Protein AF-A0A1R4IZ10-F1 (afdb_monomer_lite)

Structure (mmCIF, N/CA/C/O backbone):
data_AF-A0A1R4IZ10-F1
#
_entry.id   AF-A0A1R4IZ10-F1
#
loop_
_atom_site.group_PDB
_atom_site.id
_atom_site.type_symbol
_atom_site.label_atom_id
_atom_site.label_alt_id
_atom_site.label_comp_id
_atom_site.label_asym_id
_atom_site.label_entity_id
_atom_site.label_seq_id
_atom_site.pdbx_PDB_ins_code
_atom_site.Cartn_x
_atom_site.Cartn_y
_atom_site.Cartn_z
_atom_site.occupancy
_atom_site.B_iso_or_equiv
_atom_site.auth_seq_id
_atom_site.auth_comp_id
_atom_site.auth_asym_id
_atom_site.auth_atom_id
_atom_site.pdbx_PDB_model_num
ATOM 1 N N . MET A 1 1 ? 30.173 29.142 -17.063 1.00 37.00 1 MET A N 1
ATOM 2 C CA . MET A 1 1 ? 28.884 28.850 -16.411 1.00 37.00 1 MET A CA 1
ATOM 3 C C . MET A 1 1 ? 28.108 28.041 -17.421 1.00 37.00 1 MET A C 1
ATOM 5 O O . MET A 1 1 ? 27.682 28.620 -18.406 1.00 37.00 1 MET A O 1
ATOM 9 N N . SER A 1 2 ? 28.111 26.714 -17.284 1.00 39.88 2 SER A N 1
ATOM 10 C CA . SER A 1 2 ? 27.372 25.849 -18.204 1.00 39.88 2 SER A CA 1
ATOM 11 C C . SER A 1 2 ? 25.885 26.045 -17.949 1.00 39.88 2 SER A C 1
ATOM 13 O O . SER A 1 2 ? 25.428 25.779 -16.837 1.00 39.88 2 SER A O 1
ATOM 15 N N . ASP A 1 3 ? 25.169 26.531 -18.957 1.00 43.75 3 ASP A N 1
ATOM 16 C CA . ASP A 1 3 ? 23.714 26.480 -19.004 1.00 43.75 3 ASP A CA 1
ATOM 17 C C . ASP A 1 3 ? 23.306 25.003 -18.979 1.00 43.75 3 ASP A C 1
ATOM 19 O O . ASP A 1 3 ? 23.560 24.256 -19.923 1.00 43.75 3 ASP A O 1
ATOM 23 N N . GLN A 1 4 ?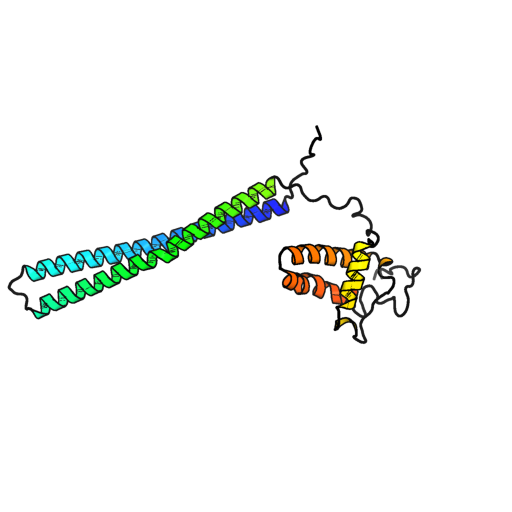 22.742 24.550 -17.858 1.00 48.53 4 GLN A N 1
ATOM 24 C CA . GLN A 1 4 ? 21.998 23.298 -17.833 1.00 48.53 4 GLN A CA 1
ATOM 25 C C . GLN A 1 4 ? 20.718 23.547 -18.628 1.00 48.53 4 GLN A C 1
ATOM 27 O O . GLN A 1 4 ? 19.795 24.184 -18.122 1.00 48.53 4 GLN A O 1
ATOM 32 N N . GLU A 1 5 ? 20.676 23.078 -19.875 1.00 51.53 5 GLU A N 1
ATOM 33 C CA . GLU A 1 5 ? 19.424 22.905 -20.605 1.00 51.53 5 GLU A CA 1
ATOM 34 C C . GLU A 1 5 ? 18.490 22.057 -19.739 1.00 51.53 5 GLU A C 1
ATOM 36 O O . GLU A 1 5 ? 18.678 20.852 -19.557 1.00 51.53 5 GLU A O 1
ATOM 41 N N . THR A 1 6 ? 17.498 22.705 -19.137 1.00 58.53 6 THR A N 1
ATOM 42 C CA . THR A 1 6 ? 16.432 22.034 -18.409 1.00 58.53 6 THR A CA 1
ATOM 43 C C . THR A 1 6 ? 15.550 21.338 -19.438 1.00 58.53 6 THR A C 1
ATOM 45 O O . THR A 1 6 ? 14.634 21.927 -20.011 1.00 58.53 6 THR A O 1
ATOM 48 N N . GLY A 1 7 ? 15.879 20.079 -19.738 1.00 68.75 7 GLY A N 1
ATOM 49 C CA . GLY A 1 7 ? 15.085 19.238 -20.629 1.00 68.75 7 GLY A CA 1
ATOM 50 C C . GLY A 1 7 ? 13.615 19.201 -20.197 1.00 68.75 7 GLY A C 1
ATOM 51 O O . GLY A 1 7 ? 13.294 19.306 -19.012 1.00 68.75 7 GLY A O 1
ATOM 52 N N . THR A 1 8 ? 12.706 19.074 -21.167 1.00 84.19 8 THR A N 1
ATOM 53 C CA . THR A 1 8 ? 11.266 19.019 -20.876 1.00 84.19 8 THR A CA 1
ATOM 54 C C . THR A 1 8 ? 10.961 17.768 -20.039 1.00 84.19 8 THR A C 1
ATOM 56 O O . THR A 1 8 ? 11.381 16.678 -20.434 1.00 84.19 8 THR A O 1
ATOM 59 N N . PRO A 1 9 ? 10.255 17.889 -18.900 1.00 87.81 9 PRO A N 1
ATOM 60 C CA . PRO A 1 9 ? 9.866 16.739 -18.087 1.00 87.81 9 PRO A CA 1
ATOM 61 C C . PRO A 1 9 ? 9.002 15.731 -18.853 1.00 87.81 9 PRO A C 1
ATOM 63 O O . PRO A 1 9 ? 8.207 16.128 -19.707 1.00 87.81 9 PRO A O 1
ATOM 66 N N . ASP A 1 10 ? 9.111 14.439 -18.526 1.00 87.06 10 ASP A N 1
ATOM 67 C CA . ASP A 1 10 ? 8.291 13.399 -19.162 1.00 87.06 10 ASP A CA 1
ATOM 68 C C . ASP A 1 10 ? 6.815 13.496 -18.709 1.00 87.06 10 ASP A C 1
ATOM 70 O O . ASP A 1 10 ? 6.502 13.237 -17.538 1.00 87.06 10 ASP A O 1
ATOM 74 N N . PRO A 1 11 ? 5.866 13.820 -19.614 1.00 88.50 11 PRO A N 1
ATOM 75 C CA . PRO A 1 11 ? 4.453 13.921 -19.263 1.00 88.50 11 PRO A CA 1
ATOM 76 C C . PRO A 1 11 ? 3.850 12.593 -18.779 1.00 88.50 11 PRO A C 1
ATOM 78 O O . PRO A 1 11 ? 2.881 12.620 -18.018 1.00 88.50 11 PRO A O 1
ATOM 81 N N . ARG A 1 12 ? 4.397 11.434 -19.179 1.00 86.56 12 ARG A N 1
ATOM 82 C CA . ARG A 1 12 ? 3.926 10.122 -18.703 1.00 86.56 12 ARG A CA 1
ATOM 83 C C . ARG A 1 12 ? 4.336 9.877 -17.257 1.00 86.56 12 ARG A C 1
ATOM 85 O O . ARG A 1 12 ? 3.484 9.495 -16.458 1.00 86.56 12 ARG A O 1
ATOM 92 N N . ALA A 1 13 ? 5.594 10.149 -16.916 1.00 86.38 13 ALA A N 1
ATOM 93 C CA . ALA A 1 13 ? 6.089 10.054 -15.544 1.00 86.38 13 ALA A CA 1
ATOM 94 C C . ALA A 1 13 ? 5.293 10.963 -14.591 1.00 86.38 13 ALA A C 1
ATOM 96 O O . ALA A 1 13 ? 4.869 10.527 -13.521 1.00 86.38 13 ALA A O 1
ATOM 97 N N . ILE A 1 14 ? 4.997 12.200 -15.013 1.00 92.56 14 ILE A N 1
ATOM 98 C CA . ILE A 1 14 ? 4.151 13.125 -14.242 1.00 92.56 14 ILE A CA 1
ATOM 99 C C . ILE A 1 14 ? 2.739 12.559 -14.049 1.00 92.56 14 ILE A C 1
ATOM 101 O O . ILE A 1 14 ? 2.205 12.629 -12.943 1.00 92.56 14 ILE A O 1
ATOM 105 N N . ALA A 1 15 ? 2.125 12.010 -15.101 1.00 91.94 15 ALA A N 1
ATOM 106 C CA . ALA A 1 15 ? 0.781 11.441 -15.015 1.00 91.94 15 ALA A CA 1
ATOM 107 C C . ALA A 1 15 ? 0.722 10.230 -14.068 1.00 91.94 15 ALA A C 1
ATOM 109 O O . ALA A 1 15 ? -0.212 10.124 -13.275 1.00 91.94 15 ALA A O 1
ATOM 110 N N . TYR A 1 16 ? 1.731 9.355 -14.108 1.00 88.75 16 TYR A N 1
ATOM 111 C CA . TYR A 1 16 ? 1.839 8.214 -13.199 1.00 88.75 16 TYR A CA 1
ATOM 112 C C . TYR A 1 16 ? 1.982 8.662 -11.738 1.00 88.75 16 TYR A C 1
ATOM 114 O O . TYR A 1 16 ? 1.208 8.234 -10.883 1.00 88.75 16 TYR A O 1
ATOM 122 N N . ALA A 1 17 ? 2.902 9.591 -11.460 1.00 93.69 17 ALA A N 1
ATOM 123 C CA . ALA A 1 17 ? 3.098 10.119 -10.111 1.00 93.69 17 ALA A CA 1
ATOM 124 C C . ALA A 1 17 ? 1.857 10.874 -9.594 1.00 93.69 17 ALA A C 1
ATOM 126 O O . ALA A 1 17 ? 1.515 10.790 -8.417 1.00 93.69 17 ALA A O 1
ATOM 127 N N . ALA A 1 18 ? 1.128 11.577 -10.468 1.00 95.88 18 ALA A N 1
ATOM 128 C CA . ALA A 1 18 ? -0.132 12.223 -10.101 1.00 95.88 18 ALA A CA 1
ATOM 129 C C . ALA A 1 18 ? -1.217 11.199 -9.725 1.00 95.88 18 ALA A C 1
ATOM 131 O O . ALA A 1 18 ? -1.899 11.377 -8.717 1.00 95.88 18 ALA A O 1
ATOM 132 N N . ALA A 1 19 ? -1.334 10.101 -10.477 1.00 94.81 19 ALA A N 1
ATOM 133 C CA . ALA A 1 19 ? -2.252 9.017 -10.140 1.00 94.81 19 ALA A CA 1
ATOM 134 C C . ALA A 1 19 ? -1.892 8.347 -8.800 1.00 94.81 19 ALA A C 1
ATOM 136 O O . ALA A 1 19 ? -2.787 8.019 -8.020 1.00 94.81 19 ALA A O 1
ATOM 137 N N . ALA A 1 20 ? -0.596 8.195 -8.498 1.00 93.88 20 ALA A N 1
ATOM 138 C CA . ALA A 1 20 ? -0.130 7.683 -7.208 1.00 93.88 20 ALA A CA 1
ATOM 139 C C . ALA A 1 20 ? -0.535 8.600 -6.039 1.00 93.88 20 ALA A C 1
ATOM 141 O O . ALA A 1 20 ? -0.998 8.116 -5.006 1.00 93.88 20 ALA A O 1
ATOM 142 N N . VAL A 1 21 ? -0.447 9.924 -6.216 1.00 98.38 21 VAL A N 1
ATOM 143 C CA . VAL A 1 21 ? -0.931 10.905 -5.228 1.00 98.38 21 VAL A CA 1
ATOM 144 C C . VAL A 1 21 ? -2.431 10.758 -4.981 1.00 98.38 21 VAL A C 1
ATOM 146 O O . VAL A 1 21 ? -2.862 10.756 -3.827 1.00 98.38 21 VAL A O 1
ATOM 149 N N . ASP A 1 22 ? -3.238 10.626 -6.033 1.00 98.06 22 ASP A N 1
ATOM 150 C CA . ASP A 1 22 ? -4.688 10.478 -5.884 1.00 98.06 22 ASP A CA 1
ATOM 151 C C . ASP A 1 22 ? -5.057 9.162 -5.180 1.00 98.06 22 ASP A C 1
ATOM 153 O O . ASP A 1 22 ? -5.904 9.159 -4.283 1.00 98.06 22 ASP A O 1
ATOM 157 N N . ALA A 1 23 ? -4.363 8.064 -5.497 1.00 95.69 23 ALA A N 1
ATOM 158 C CA . ALA A 1 23 ? -4.520 6.793 -4.792 1.00 95.69 23 ALA A CA 1
ATOM 159 C C . ALA A 1 23 ? -4.146 6.905 -3.301 1.00 95.69 23 ALA A C 1
ATOM 161 O O . ALA A 1 23 ? -4.893 6.437 -2.439 1.00 95.69 23 ALA A O 1
ATOM 162 N N . ALA A 1 24 ? -3.036 7.575 -2.975 1.00 97.62 24 ALA A N 1
ATOM 163 C CA . ALA A 1 24 ? -2.612 7.783 -1.592 1.00 97.62 24 ALA A CA 1
ATOM 164 C C . ALA A 1 24 ? -3.592 8.673 -0.804 1.00 97.62 24 ALA A C 1
ATOM 166 O O . ALA A 1 24 ? -3.875 8.403 0.363 1.00 97.62 24 ALA A O 1
ATOM 167 N N . ARG A 1 25 ? -4.188 9.694 -1.438 1.00 98.75 25 ARG A N 1
ATOM 168 C CA . ARG A 1 25 ? -5.253 10.506 -0.818 1.00 98.75 25 ARG A CA 1
ATOM 169 C C . ARG A 1 25 ? -6.484 9.677 -0.485 1.00 98.75 25 ARG A C 1
ATOM 171 O O . ARG A 1 25 ? -7.039 9.837 0.600 1.00 98.75 25 ARG A O 1
ATOM 178 N N . GLN A 1 26 ? -6.898 8.794 -1.394 1.00 98.38 26 GLN A N 1
ATOM 179 C CA . GLN A 1 26 ? -8.014 7.890 -1.132 1.00 98.38 26 GLN A CA 1
ATOM 180 C C . GLN A 1 26 ? -7.703 6.965 0.052 1.00 98.38 26 GLN A C 1
ATOM 182 O O . GLN A 1 26 ? -8.545 6.796 0.929 1.00 98.38 26 GLN A O 1
ATOM 187 N N . ALA A 1 27 ? -6.479 6.434 0.133 1.00 97.75 27 ALA A N 1
ATOM 188 C CA . ALA A 1 27 ? -6.058 5.599 1.256 1.00 97.75 27 ALA A CA 1
ATOM 189 C C . ALA A 1 27 ? -6.108 6.346 2.603 1.00 97.75 27 ALA A C 1
ATOM 191 O O . ALA A 1 27 ? -6.577 5.781 3.592 1.00 97.75 27 ALA A O 1
ATOM 192 N N . VAL A 1 28 ? -5.688 7.619 2.642 1.00 98.69 28 VAL A N 1
ATOM 193 C CA . VAL A 1 28 ? -5.829 8.471 3.838 1.00 98.69 28 VAL A CA 1
ATOM 194 C C . VAL A 1 28 ? -7.299 8.621 4.222 1.00 98.69 28 VAL A C 1
ATOM 196 O O . VAL A 1 28 ? -7.647 8.383 5.375 1.00 98.69 28 VAL A O 1
ATOM 199 N N . HIS A 1 29 ? -8.171 8.949 3.266 1.00 98.75 29 HIS A N 1
ATOM 200 C CA . HIS A 1 29 ? -9.605 9.093 3.524 1.00 98.75 29 HIS A CA 1
ATOM 201 C C . HIS A 1 29 ? -10.230 7.805 4.090 1.00 98.75 29 HIS A C 1
ATOM 203 O O . HIS A 1 29 ? -10.963 7.840 5.081 1.00 98.75 29 HIS A O 1
ATOM 209 N N . ASP A 1 30 ? -9.898 6.654 3.505 1.00 98.38 30 ASP A N 1
ATOM 210 C CA . ASP A 1 30 ? -10.389 5.354 3.962 1.00 98.38 30 ASP A CA 1
ATOM 211 C C . ASP A 1 30 ? -9.878 5.015 5.374 1.00 98.38 30 ASP A C 1
ATOM 213 O O . ASP A 1 30 ? -10.609 4.435 6.184 1.00 98.38 30 ASP A O 1
ATOM 217 N N . ALA A 1 31 ? -8.627 5.366 5.690 1.00 98.38 31 ALA A N 1
ATOM 218 C CA . ALA A 1 31 ? -8.051 5.178 7.019 1.00 98.38 31 ALA A CA 1
ATOM 219 C C . ALA A 1 31 ? -8.710 6.090 8.067 1.00 98.38 31 ALA A C 1
ATOM 221 O O . ALA A 1 31 ? -9.039 5.618 9.157 1.00 98.38 31 ALA A O 1
ATOM 222 N N . GLU A 1 32 ? -8.981 7.354 7.729 1.00 98.69 32 GLU A N 1
ATOM 223 C CA . GLU A 1 32 ? -9.723 8.288 8.587 1.00 98.69 32 GLU A CA 1
ATOM 224 C C . GLU A 1 32 ? -11.141 7.782 8.865 1.00 98.69 32 GLU A C 1
ATOM 226 O O . GLU A 1 32 ? -11.576 7.772 10.016 1.00 98.69 32 GLU A O 1
ATOM 231 N N . SER A 1 33 ? -11.837 7.273 7.844 1.00 98.62 33 SER A N 1
ATOM 232 C CA . SER A 1 33 ? -13.168 6.678 8.009 1.00 98.62 33 SER A CA 1
ATOM 233 C C . SER A 1 33 ? -13.152 5.470 8.955 1.00 98.62 33 SER A C 1
ATOM 235 O O . SER A 1 33 ? -14.009 5.351 9.832 1.00 98.62 33 SER A O 1
ATOM 237 N N . LYS A 1 34 ? -12.150 4.588 8.833 1.00 98.44 34 LYS A N 1
ATOM 238 C CA . LYS A 1 34 ? -11.983 3.434 9.735 1.00 98.44 34 LYS A CA 1
ATOM 239 C C . LYS A 1 34 ? -11.657 3.853 11.165 1.00 98.44 34 LYS A C 1
ATOM 241 O O . LYS A 1 34 ? -12.139 3.209 12.097 1.00 98.44 34 LYS A O 1
ATOM 246 N N . LEU A 1 35 ? -10.836 4.888 11.342 1.00 98.44 35 LEU A N 1
ATOM 247 C CA . LEU A 1 35 ? -10.525 5.426 12.662 1.00 98.44 35 LEU A CA 1
ATOM 248 C C . LEU A 1 35 ? -11.780 6.006 13.317 1.00 98.44 35 LEU A C 1
ATOM 250 O O . LEU A 1 35 ? -12.088 5.611 14.437 1.00 98.44 35 LEU A O 1
ATOM 254 N N . ALA A 1 36 ? -12.542 6.828 12.593 1.00 98.56 36 ALA A N 1
ATOM 255 C CA . ALA A 1 36 ? -13.796 7.396 13.083 1.00 98.56 36 ALA A CA 1
ATOM 256 C C . ALA A 1 36 ? -14.787 6.301 13.518 1.00 98.56 36 ALA A C 1
ATOM 258 O O . ALA A 1 36 ? -15.300 6.332 14.631 1.00 98.56 36 ALA A O 1
ATOM 259 N N . ALA A 1 37 ? -14.973 5.257 12.702 1.00 98.44 37 ALA A N 1
ATOM 260 C CA . ALA A 1 37 ? -15.837 4.131 13.065 1.00 98.44 37 ALA A CA 1
ATOM 261 C C . ALA A 1 37 ? -15.359 3.382 14.327 1.00 98.44 37 ALA A C 1
ATOM 263 O O . ALA A 1 37 ? -16.169 2.857 15.091 1.00 98.44 37 ALA A O 1
ATOM 264 N N . ALA A 1 38 ? -14.046 3.298 14.558 1.00 98.19 38 ALA A N 1
ATOM 265 C CA . ALA A 1 38 ? -13.498 2.682 15.764 1.00 98.19 38 ALA A CA 1
ATOM 266 C C . ALA A 1 38 ? -13.650 3.585 17.004 1.00 98.19 38 ALA A C 1
ATOM 268 O O . ALA A 1 38 ? -13.840 3.069 18.108 1.00 98.19 38 ALA A O 1
ATOM 269 N N . GLU A 1 39 ? -13.586 4.906 16.827 1.00 98.56 39 GLU A N 1
ATOM 270 C CA . GLU A 1 39 ? -13.844 5.903 17.872 1.00 98.56 39 GLU A CA 1
ATOM 271 C C . GLU A 1 39 ? -15.317 5.914 18.292 1.00 98.56 39 GLU A C 1
ATOM 273 O O . GLU A 1 39 ? -15.591 5.919 19.491 1.00 98.56 39 GLU A O 1
ATOM 278 N N . ASP A 1 40 ? -16.254 5.779 17.351 1.00 98.62 40 ASP A N 1
ATOM 279 C CA . ASP A 1 40 ? -17.684 5.628 17.660 1.00 98.62 40 ASP A CA 1
ATOM 280 C C . ASP A 1 40 ? -17.944 4.388 18.534 1.00 98.62 40 ASP A C 1
ATOM 282 O O . ASP A 1 40 ? -18.636 4.455 19.549 1.00 98.62 40 ASP A O 1
ATOM 286 N N . VAL A 1 41 ? -17.314 3.252 18.209 1.00 98.44 41 VAL A N 1
ATOM 287 C CA . VAL A 1 41 ? -17.416 2.023 19.020 1.00 98.44 41 VAL A CA 1
ATOM 288 C C . VAL A 1 41 ? -16.832 2.213 20.424 1.00 98.44 41 VAL A C 1
ATOM 290 O O . VAL A 1 41 ? -17.321 1.607 21.383 1.00 98.44 41 VAL A O 1
ATOM 293 N N . LEU A 1 42 ? -15.769 3.011 20.562 1.00 98.50 42 LEU A N 1
ATOM 294 C CA . LEU A 1 42 ? -15.234 3.360 21.874 1.00 98.50 42 LEU A CA 1
ATOM 295 C C . LEU A 1 42 ? -16.233 4.221 22.654 1.00 98.50 42 LEU A C 1
ATOM 297 O O . LEU A 1 42 ? -16.505 3.894 23.807 1.00 98.50 42 LEU A O 1
ATOM 301 N N . ALA A 1 43 ? -16.815 5.243 22.027 1.00 98.56 43 ALA A N 1
ATOM 302 C CA . ALA A 1 43 ? -17.800 6.123 22.651 1.00 98.56 43 ALA A CA 1
ATOM 303 C C . ALA A 1 43 ? -19.044 5.353 23.134 1.00 98.56 43 ALA A C 1
ATOM 305 O O . ALA A 1 43 ? -19.496 5.544 24.265 1.00 98.56 43 ALA A O 1
ATOM 306 N N . ASP A 1 44 ? -19.550 4.409 22.333 1.00 98.50 44 ASP A N 1
ATOM 307 C CA . ASP A 1 44 ? -20.640 3.515 22.742 1.00 98.50 44 ASP A CA 1
ATOM 308 C C . ASP A 1 44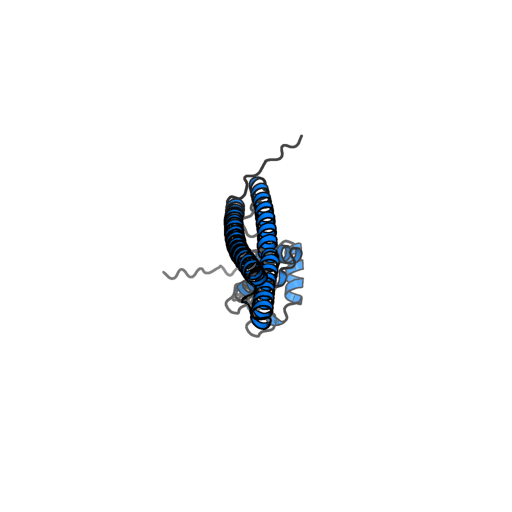 ? -20.254 2.682 23.977 1.00 98.50 44 ASP A C 1
ATOM 310 O O . ASP A 1 44 ? -21.039 2.531 24.918 1.00 98.50 44 ASP A O 1
ATOM 314 N N . ALA A 1 45 ? -19.028 2.148 23.999 1.00 98.44 45 ALA A N 1
ATOM 315 C CA . ALA A 1 45 ? -18.532 1.354 25.117 1.00 98.44 45 ALA A CA 1
ATOM 316 C C . ALA A 1 45 ? -18.306 2.192 26.390 1.00 98.44 45 ALA A C 1
ATOM 318 O O . ALA A 1 45 ? -18.524 1.682 27.491 1.00 98.44 45 ALA A O 1
ATOM 319 N N . GLU A 1 46 ? -17.885 3.452 26.254 1.00 98.56 46 GLU A N 1
ATOM 320 C CA . GLU A 1 46 ? -17.799 4.424 27.351 1.00 98.56 46 GLU A CA 1
ATOM 321 C C . GLU A 1 46 ? -19.184 4.691 27.951 1.00 98.56 46 GLU A C 1
ATOM 323 O O . GLU A 1 46 ? -19.362 4.553 29.163 1.00 98.56 46 GLU A O 1
ATOM 328 N N . GLY A 1 47 ? -20.188 4.968 27.111 1.00 98.38 47 GLY A N 1
ATOM 329 C CA . GLY A 1 47 ? -21.568 5.171 27.559 1.00 98.38 47 GLY A CA 1
ATOM 330 C C . GLY A 1 47 ? -22.138 3.954 28.297 1.00 98.38 47 GLY A C 1
ATOM 331 O O . GLY A 1 47 ? -22.751 4.084 29.359 1.00 98.38 47 GLY A O 1
ATOM 332 N N . ASP A 1 48 ? -21.866 2.754 27.788 1.00 98.56 48 ASP A N 1
ATOM 333 C CA . ASP A 1 48 ? -22.224 1.480 28.417 1.00 98.56 48 ASP A CA 1
ATOM 334 C C . ASP A 1 48 ? -21.615 1.313 29.824 1.00 98.56 48 ASP A C 1
ATOM 336 O O . ASP A 1 48 ? -22.266 0.780 30.730 1.00 98.56 48 ASP A O 1
ATOM 340 N N . VAL A 1 49 ? -20.363 1.749 30.015 1.00 98.69 49 VAL A N 1
ATOM 341 C CA . VAL A 1 49 ? -19.698 1.753 31.327 1.00 98.69 49 VAL A CA 1
ATOM 342 C C . VAL A 1 49 ? -20.376 2.756 32.253 1.00 98.69 49 VAL A C 1
ATOM 344 O O . VAL A 1 49 ? -20.766 2.367 33.351 1.00 98.69 49 VAL A O 1
ATOM 347 N N . THR A 1 50 ? -20.606 3.994 31.804 1.00 98.62 50 THR A N 1
ATOM 348 C CA . THR A 1 50 ? -21.276 5.031 32.607 1.00 98.62 50 THR A CA 1
ATOM 349 C C . THR A 1 50 ? -22.650 4.571 33.107 1.00 98.62 50 THR A C 1
ATOM 351 O O . THR A 1 50 ? -22.977 4.744 34.282 1.00 98.62 50 THR A O 1
ATOM 354 N N . VAL A 1 51 ? -23.451 3.926 32.251 1.00 98.62 51 VAL A N 1
ATOM 355 C CA . VAL A 1 51 ? -24.765 3.384 32.642 1.00 98.62 51 VAL A CA 1
ATOM 356 C C . VAL A 1 51 ? -24.629 2.266 33.681 1.00 98.62 51 VAL A C 1
ATOM 358 O O . VAL A 1 51 ? -25.398 2.221 34.645 1.00 98.62 51 VAL A O 1
ATOM 361 N N . ALA A 1 52 ? -23.666 1.357 33.509 1.00 98.31 52 ALA A N 1
ATOM 362 C CA . ALA A 1 52 ? -23.441 0.266 34.455 1.00 98.31 52 ALA A CA 1
ATOM 363 C C . ALA A 1 52 ? -22.943 0.769 35.823 1.00 98.31 52 ALA A C 1
ATOM 365 O O . ALA A 1 52 ? -23.367 0.242 36.853 1.00 98.31 52 ALA A O 1
ATOM 366 N N . GLU A 1 53 ? -22.097 1.802 35.844 1.00 98.25 53 GLU A N 1
ATOM 367 C CA . GLU A 1 53 ? -21.629 2.461 37.069 1.00 98.25 53 GLU A CA 1
ATOM 368 C C . GLU A 1 53 ? -22.783 3.121 37.823 1.00 98.25 53 GLU A C 1
ATOM 370 O O . GLU A 1 53 ? -22.975 2.838 39.006 1.00 98.25 53 GLU A O 1
ATOM 375 N N . ALA A 1 54 ? -23.606 3.917 37.132 1.00 98.00 54 ALA A N 1
ATOM 376 C CA . ALA A 1 54 ? -24.775 4.560 37.731 1.00 98.00 54 ALA A CA 1
ATOM 377 C C . ALA A 1 54 ? -25.748 3.530 38.330 1.00 98.00 54 ALA A C 1
ATOM 379 O O . ALA A 1 54 ? -26.209 3.673 39.460 1.00 98.00 54 ALA A O 1
ATOM 380 N N . LYS A 1 55 ? -26.001 2.430 37.611 1.00 97.06 55 LYS A N 1
ATOM 381 C CA . LYS A 1 55 ? -26.860 1.342 38.094 1.00 97.06 55 LYS A CA 1
ATOM 382 C C . LYS A 1 55 ? -26.299 0.653 39.341 1.00 97.06 55 LYS A C 1
ATOM 384 O O . LYS A 1 55 ? -27.068 0.269 40.224 1.00 97.06 55 LYS A O 1
ATOM 389 N N . LEU A 1 56 ? -24.986 0.435 39.399 1.00 96.94 56 LEU A N 1
ATOM 390 C CA . LEU A 1 56 ? -24.342 -0.165 40.566 1.00 96.94 56 LEU A CA 1
ATOM 391 C C . LEU A 1 56 ? -24.448 0.757 41.786 1.00 96.94 56 LEU A C 1
ATOM 393 O O . LEU A 1 56 ? -24.731 0.272 42.881 1.00 96.94 56 LEU A O 1
ATOM 397 N N . GLU A 1 57 ? -24.275 2.063 41.592 1.00 96.31 57 GLU A N 1
ATOM 398 C CA . GLU A 1 57 ? -24.438 3.065 42.648 1.00 96.31 57 GLU A CA 1
ATOM 399 C C . GLU A 1 57 ? -25.877 3.093 43.187 1.00 96.31 57 GLU A C 1
ATOM 401 O O . GLU A 1 57 ? -26.098 2.970 44.396 1.00 96.31 57 GLU A O 1
ATOM 406 N N . ASP A 1 58 ? -26.872 3.107 42.296 1.00 95.31 58 ASP A N 1
ATOM 407 C CA . ASP A 1 58 ? -28.283 2.992 42.676 1.00 95.31 58 ASP A CA 1
ATOM 408 C C . ASP A 1 58 ? -28.548 1.710 43.475 1.00 95.31 58 ASP A C 1
ATOM 410 O O . ASP A 1 58 ? -29.257 1.721 44.478 1.00 95.31 58 ASP A O 1
ATOM 414 N N . PHE A 1 59 ? -27.968 0.578 43.072 1.00 95.44 59 PHE A N 1
ATOM 415 C CA . PHE A 1 59 ? -28.181 -0.679 43.788 1.00 95.44 59 PHE A CA 1
ATOM 416 C C . PHE A 1 59 ? -27.534 -0.664 45.174 1.00 95.44 59 PHE A C 1
ATOM 418 O O . PHE A 1 59 ? -28.123 -1.216 46.103 1.00 95.44 59 PHE A O 1
ATOM 425 N N . ARG A 1 60 ? -26.364 -0.033 45.327 1.00 93.19 60 ARG A N 1
ATOM 426 C CA . ARG A 1 60 ? -25.662 0.110 46.614 1.00 93.19 60 ARG A CA 1
ATOM 427 C C . ARG A 1 60 ? -26.413 1.002 47.598 1.00 93.19 60 ARG A C 1
ATOM 429 O O . ARG A 1 60 ? -26.358 0.741 48.795 1.00 93.19 60 ARG A O 1
ATOM 436 N N . SER A 1 61 ? -27.127 2.012 47.105 1.00 92.12 61 SER A N 1
ATOM 437 C CA . SER A 1 61 ? -27.925 2.913 47.948 1.00 92.12 61 SER A CA 1
ATOM 438 C C . SER A 1 61 ? -29.266 2.317 48.409 1.00 92.12 61 SER A C 1
ATOM 440 O O . SER A 1 61 ? -29.867 2.810 49.364 1.00 92.12 61 SER A O 1
ATOM 442 N N . LEU A 1 62 ? -29.744 1.242 47.771 1.00 90.69 62 LEU A N 1
ATOM 443 C CA . LEU A 1 62 ? -31.027 0.609 48.081 1.00 90.69 62 LEU A CA 1
ATOM 444 C C . LEU A 1 62 ? -30.876 -0.561 49.068 1.00 90.69 62 LEU A C 1
ATOM 446 O O . LEU A 1 62 ? -30.490 -1.662 48.683 1.00 90.69 62 LEU A O 1
ATOM 450 N N . GLU A 1 63 ? -31.347 -0.384 50.307 1.00 83.12 63 GLU A N 1
ATOM 451 C CA . GLU A 1 63 ? -31.378 -1.449 51.335 1.00 83.12 63 GLU A CA 1
ATOM 452 C C . GLU A 1 63 ? -32.200 -2.687 50.925 1.00 83.12 63 GLU A C 1
ATOM 454 O O . GLU A 1 63 ? -31.998 -3.786 51.436 1.00 83.12 63 GLU A O 1
ATOM 459 N N . SER A 1 64 ? -33.130 -2.525 49.977 1.00 88.62 64 SER A N 1
ATOM 460 C CA . SER A 1 64 ? -33.979 -3.610 49.465 1.00 88.62 64 SER A CA 1
ATOM 461 C C . SER A 1 64 ? -33.251 -4.609 48.556 1.00 88.62 64 SER A C 1
ATOM 463 O O . SER A 1 64 ? -33.820 -5.654 48.225 1.00 88.62 64 SER A O 1
ATOM 465 N N . LYS A 1 65 ? -32.028 -4.302 48.103 1.00 91.12 65 LYS A N 1
ATOM 466 C CA . LYS A 1 65 ? -31.289 -5.171 47.183 1.00 91.12 65 LYS A CA 1
ATOM 467 C C . LYS A 1 65 ? -30.604 -6.302 47.929 1.00 91.12 65 LYS A C 1
ATOM 469 O O . LYS A 1 65 ? -29.891 -6.112 48.907 1.00 91.12 65 LYS A O 1
ATOM 474 N N . LEU A 1 66 ? -30.798 -7.512 47.416 1.00 93.94 66 LEU A N 1
ATOM 475 C CA . LEU A 1 66 ? -30.153 -8.701 47.951 1.00 93.94 66 LEU A CA 1
ATOM 476 C C . LEU A 1 66 ? -28.661 -8.711 47.566 1.00 93.94 66 LEU A C 1
ATOM 478 O O . LEU A 1 66 ? -28.320 -8.270 46.466 1.00 93.94 66 LEU A O 1
ATOM 482 N N . PRO A 1 67 ? -27.769 -9.297 48.388 1.00 94.25 67 PRO A N 1
ATOM 483 C CA . PRO A 1 67 ? -26.329 -9.326 48.111 1.00 94.25 67 PRO A CA 1
ATOM 484 C C . PRO A 1 67 ? -25.955 -9.880 46.729 1.00 94.25 67 PRO A C 1
ATOM 486 O O . PRO A 1 67 ? -25.053 -9.372 46.069 1.00 94.25 67 PRO A O 1
ATOM 489 N N . TRP A 1 68 ? -26.681 -10.889 46.241 1.00 94.81 68 TRP A N 1
ATOM 490 C CA . TRP A 1 68 ? -26.429 -11.449 44.912 1.00 94.81 68 TRP A CA 1
ATOM 491 C C . TRP A 1 68 ? -26.762 -10.464 43.781 1.00 94.81 68 TRP A C 1
ATOM 493 O O . TRP A 1 68 ? -26.130 -10.522 42.732 1.00 94.81 68 TRP A O 1
ATOM 503 N N . GLN A 1 69 ? -27.725 -9.553 43.976 1.00 95.69 69 GLN A N 1
ATOM 504 C CA . GLN A 1 69 ? -28.091 -8.539 42.980 1.00 95.69 69 GLN A CA 1
ATOM 505 C C . GLN A 1 69 ? -26.995 -7.480 42.849 1.00 95.69 69 GLN A C 1
ATOM 507 O O . GLN A 1 69 ? -26.711 -7.043 41.735 1.00 95.69 69 GLN A O 1
ATOM 512 N N . LEU A 1 70 ? -26.362 -7.111 43.968 1.00 94.88 70 LEU A N 1
ATOM 513 C CA . LEU A 1 70 ? -25.174 -6.254 43.984 1.00 94.88 70 LEU A CA 1
ATOM 514 C C . LEU A 1 70 ? -24.012 -6.928 43.253 1.00 94.88 70 LEU A C 1
ATOM 516 O O . LEU A 1 70 ? -23.463 -6.348 42.321 1.00 94.88 70 LEU A O 1
ATOM 520 N N . ALA A 1 71 ? -23.714 -8.185 43.592 1.00 95.88 71 ALA A N 1
ATOM 521 C CA . ALA A 1 71 ? -22.663 -8.950 42.922 1.00 95.88 71 ALA A CA 1
ATOM 522 C C . ALA A 1 71 ? -22.910 -9.087 41.404 1.00 95.88 71 ALA A C 1
ATOM 524 O O . ALA A 1 71 ? -21.975 -8.992 40.608 1.00 95.88 71 ALA A O 1
ATOM 525 N N . ALA A 1 72 ? -24.168 -9.259 40.976 1.00 97.25 72 ALA A N 1
ATOM 526 C CA . ALA A 1 72 ? -24.518 -9.296 39.555 1.00 97.25 72 ALA A CA 1
ATOM 527 C C . ALA A 1 72 ? -24.272 -7.945 38.857 1.00 97.25 72 ALA A C 1
ATOM 529 O O . ALA A 1 72 ? -23.789 -7.924 37.725 1.00 97.25 72 ALA A O 1
ATOM 530 N N . ALA A 1 73 ? -24.582 -6.823 39.517 1.00 96.94 73 ALA A N 1
ATOM 531 C CA . ALA A 1 73 ? -24.316 -5.484 38.989 1.00 96.94 73 ALA A CA 1
ATOM 532 C C . ALA A 1 73 ? -22.806 -5.197 38.885 1.00 96.94 73 ALA A C 1
ATOM 534 O O . ALA A 1 73 ? -22.355 -4.659 37.877 1.00 96.94 73 ALA A O 1
ATOM 535 N N . GLU A 1 74 ? -22.008 -5.633 39.863 1.00 97.81 74 GLU A N 1
ATOM 536 C CA . GLU A 1 74 ? -20.542 -5.538 39.810 1.00 97.81 74 GLU A CA 1
ATOM 537 C C . GLU A 1 74 ? -19.956 -6.365 38.658 1.00 97.81 74 GLU A C 1
ATOM 539 O O . GLU A 1 74 ? -19.081 -5.898 37.925 1.00 97.81 74 GLU A O 1
ATOM 544 N N . GLN A 1 75 ? -20.470 -7.580 38.445 1.00 98.31 75 GLN A N 1
ATOM 545 C CA . GLN A 1 75 ? -20.057 -8.421 37.323 1.00 98.31 75 GLN A CA 1
ATOM 546 C C . GLN A 1 75 ? -20.410 -7.791 35.966 1.00 98.31 75 GLN A C 1
ATOM 548 O O . GLN A 1 75 ? -19.623 -7.905 35.017 1.00 98.31 75 GLN A O 1
ATOM 553 N N . ASP A 1 76 ? -21.572 -7.142 35.863 1.00 98.38 76 ASP A N 1
ATOM 554 C CA . ASP A 1 76 ? -22.004 -6.429 34.659 1.00 98.38 76 ASP A CA 1
ATOM 555 C C . ASP A 1 76 ? -21.106 -5.218 34.373 1.00 98.38 76 ASP A C 1
ATOM 557 O O . ASP A 1 76 ? -20.566 -5.114 33.270 1.00 98.38 76 ASP A O 1
ATOM 561 N N . LEU A 1 77 ? -20.817 -4.386 35.381 1.00 98.50 77 LEU A N 1
ATOM 562 C CA . LEU A 1 77 ? -19.854 -3.289 35.251 1.00 98.50 77 LEU A CA 1
ATOM 563 C C . LEU A 1 77 ? -18.486 -3.799 34.781 1.00 98.50 77 LEU A C 1
ATOM 565 O O . LEU A 1 77 ? -17.946 -3.318 33.784 1.00 98.50 77 LEU A O 1
ATOM 569 N N . ALA A 1 78 ? -17.957 -4.846 35.416 1.00 98.56 78 ALA A N 1
ATOM 570 C CA . ALA A 1 78 ? -16.688 -5.438 35.009 1.00 98.56 78 ALA A CA 1
ATOM 571 C C . ALA A 1 78 ? -16.731 -5.951 33.554 1.00 98.56 78 ALA A C 1
ATOM 573 O O . ALA A 1 78 ? -15.735 -5.889 32.828 1.00 98.56 78 ALA A O 1
ATOM 574 N N . LYS A 1 79 ? -17.877 -6.469 33.090 1.00 98.62 79 LYS A N 1
ATOM 575 C CA . LYS A 1 79 ? -18.073 -6.881 31.691 1.00 98.62 79 LYS A CA 1
ATOM 576 C C . LYS A 1 79 ? -18.016 -5.686 30.738 1.00 98.62 79 LYS A C 1
ATOM 578 O O . LYS A 1 79 ? -17.352 -5.811 29.704 1.00 98.62 79 LYS A O 1
ATOM 583 N N . LYS A 1 80 ? -18.660 -4.564 31.075 1.00 98.62 80 LYS A N 1
ATOM 584 C CA . LYS A 1 80 ? -18.628 -3.326 30.280 1.00 98.62 80 LYS A CA 1
ATOM 585 C C . LYS A 1 80 ? -17.234 -2.704 30.252 1.00 98.62 80 LYS A C 1
ATOM 587 O O . LYS A 1 80 ? -16.722 -2.450 29.169 1.00 98.62 80 LYS A O 1
ATOM 592 N N . GLN A 1 81 ? -16.541 -2.635 31.388 1.00 98.69 81 GLN A N 1
ATOM 593 C CA . GLN A 1 81 ? -15.153 -2.158 31.463 1.00 98.69 81 GLN A CA 1
ATOM 594 C C . GLN A 1 81 ? -14.202 -2.980 30.582 1.00 98.69 81 GLN A C 1
ATOM 596 O O . GLN A 1 81 ? -13.362 -2.429 29.874 1.00 98.69 81 GLN A O 1
ATOM 601 N N . ARG A 1 82 ? -14.361 -4.312 30.544 1.00 98.62 82 ARG A N 1
ATOM 602 C CA . ARG A 1 82 ? -13.595 -5.156 29.611 1.00 98.62 82 ARG A CA 1
ATOM 603 C C . ARG A 1 82 ? -13.946 -4.881 28.147 1.00 98.62 82 ARG A C 1
ATOM 605 O O . ARG A 1 82 ? -13.084 -5.047 27.289 1.00 98.62 82 ARG A O 1
ATOM 612 N N . ALA A 1 83 ? -15.200 -4.549 27.836 1.00 98.38 83 ALA A N 1
ATOM 613 C CA . ALA A 1 83 ? -15.606 -4.182 26.479 1.00 98.38 83 ALA A CA 1
ATOM 614 C C . ALA A 1 83 ? -14.994 -2.843 26.057 1.00 98.38 83 ALA A C 1
ATOM 616 O O . ALA A 1 83 ? -14.372 -2.798 25.000 1.00 98.38 83 ALA A O 1
ATOM 617 N N . HIS A 1 84 ? -15.065 -1.834 26.925 1.00 98.69 84 HIS A N 1
ATOM 618 C CA . HIS A 1 84 ? -14.388 -0.551 26.766 1.00 98.69 84 HIS A CA 1
ATOM 619 C C . HIS A 1 84 ? -12.884 -0.730 26.525 1.00 98.69 84 HIS A C 1
ATOM 621 O O . HIS A 1 84 ? -12.380 -0.321 25.487 1.00 98.69 84 HIS A O 1
ATOM 627 N N . ALA A 1 85 ? -12.181 -1.477 27.385 1.00 98.56 85 ALA A N 1
ATOM 628 C CA . ALA A 1 85 ? -10.748 -1.734 27.213 1.00 98.56 85 ALA A CA 1
ATOM 629 C C . ALA A 1 85 ? -10.409 -2.407 25.866 1.00 98.56 85 ALA A C 1
ATOM 631 O O . ALA A 1 85 ? -9.399 -2.084 25.239 1.00 98.56 85 ALA A O 1
ATOM 632 N N . ARG A 1 86 ? -11.259 -3.330 25.386 1.00 98.50 86 ARG A N 1
ATOM 633 C CA . ARG A 1 86 ? -11.100 -3.931 24.050 1.00 98.50 86 ARG A CA 1
ATOM 634 C C . ARG A 1 86 ? -11.335 -2.919 22.929 1.00 98.50 86 ARG A C 1
ATOM 636 O O . ARG A 1 86 ? -10.628 -2.991 21.930 1.00 98.50 86 ARG A O 1
ATOM 643 N N . ALA A 1 87 ? -12.310 -2.022 23.066 1.00 98.31 87 ALA A N 1
ATOM 644 C CA . ALA A 1 87 ? -12.558 -0.957 22.096 1.00 98.31 87 ALA A CA 1
ATOM 645 C C . ALA A 1 87 ? -11.373 0.021 22.039 1.00 98.31 87 ALA A C 1
ATOM 647 O O . ALA A 1 87 ? -10.859 0.279 20.955 1.00 98.31 87 ALA A O 1
ATOM 648 N N . THR A 1 88 ? -10.835 0.436 23.191 1.00 98.50 88 THR A N 1
ATOM 649 C CA . THR A 1 88 ? -9.632 1.279 23.267 1.00 98.50 88 THR A CA 1
ATOM 650 C C . THR A 1 88 ? -8.443 0.622 22.566 1.00 98.50 88 THR A C 1
ATOM 652 O O . THR A 1 88 ? -7.776 1.251 21.748 1.00 98.50 88 THR A O 1
ATOM 655 N N . ALA A 1 89 ? -8.193 -0.667 22.826 1.00 98.06 89 ALA A N 1
ATOM 656 C CA . ALA A 1 89 ? -7.101 -1.400 22.183 1.00 98.06 89 ALA A CA 1
ATOM 657 C C . ALA A 1 89 ? -7.271 -1.502 20.654 1.00 98.06 89 ALA A C 1
ATOM 659 O O . ALA A 1 89 ? -6.283 -1.499 19.919 1.00 98.06 89 ALA A O 1
ATOM 660 N N . ARG A 1 90 ? -8.515 -1.555 20.158 1.00 97.75 90 ARG A N 1
ATOM 661 C CA . ARG A 1 90 ? -8.820 -1.605 18.720 1.00 97.75 90 ARG A CA 1
ATOM 662 C C . ARG A 1 90 ? -8.531 -0.299 17.983 1.00 97.75 90 ARG A C 1
ATOM 664 O O . ARG A 1 90 ? -8.451 -0.351 16.763 1.0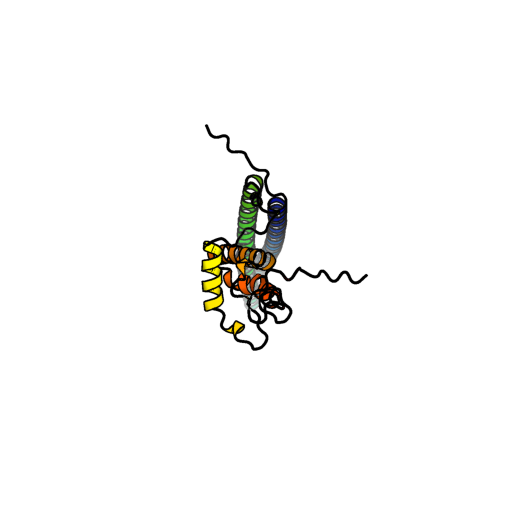0 97.75 90 ARG A O 1
ATOM 671 N N . LEU A 1 91 ? -8.306 0.821 18.678 1.00 98.12 91 LEU A N 1
ATOM 672 C CA . LEU A 1 91 ? -7.876 2.076 18.049 1.00 98.12 91 LEU A CA 1
ATOM 673 C C . LEU A 1 91 ? -6.432 2.035 17.536 1.00 98.12 91 LEU A C 1
ATOM 675 O O . LEU A 1 91 ? -6.081 2.820 16.661 1.00 98.12 91 LEU A O 1
ATOM 679 N N . ALA A 1 92 ? -5.584 1.146 18.061 1.00 98.06 92 ALA A N 1
ATOM 680 C CA . ALA A 1 92 ? -4.162 1.131 17.714 1.00 98.06 92 ALA A CA 1
ATOM 681 C C . ALA A 1 92 ? -3.922 0.849 16.220 1.00 98.06 92 ALA A C 1
ATOM 683 O O . ALA A 1 92 ? -3.157 1.557 15.573 1.00 98.06 92 ALA A O 1
ATOM 684 N N . ALA A 1 93 ? -4.613 -0.150 15.663 1.00 97.75 93 ALA A N 1
ATOM 685 C CA . ALA A 1 93 ? -4.473 -0.534 14.259 1.00 97.75 93 ALA A CA 1
ATOM 686 C C . ALA A 1 93 ? -4.923 0.557 13.259 1.00 97.75 93 ALA A C 1
ATOM 688 O O . ALA A 1 93 ? -4.132 0.885 12.379 1.00 97.75 93 ALA A O 1
ATOM 689 N N . PRO A 1 94 ? -6.131 1.156 13.357 1.00 98.19 94 PRO A N 1
ATOM 690 C CA . PRO A 1 94 ? -6.538 2.218 12.438 1.00 98.19 94 PRO A CA 1
ATOM 691 C C . PRO A 1 94 ? -5.695 3.491 12.584 1.00 98.19 94 PRO A C 1
ATOM 693 O O . PRO A 1 94 ? -5.458 4.154 11.582 1.00 98.19 94 PRO A O 1
ATOM 696 N N . LYS A 1 95 ? -5.188 3.811 13.787 1.00 98.56 95 LYS A N 1
ATOM 697 C CA . LYS A 1 95 ? -4.236 4.923 13.968 1.00 98.56 95 LYS A CA 1
ATOM 698 C C . LYS A 1 95 ? -2.931 4.676 13.217 1.00 98.56 95 LYS A C 1
ATOM 700 O O . LYS A 1 95 ? -2.532 5.516 12.424 1.00 98.56 95 LYS A O 1
ATOM 705 N N . ALA A 1 96 ? -2.330 3.500 13.399 1.00 98.25 96 ALA A N 1
ATOM 706 C CA . ALA A 1 96 ? -1.115 3.131 12.677 1.00 98.25 96 ALA A CA 1
ATOM 707 C C . ALA A 1 96 ? -1.325 3.137 11.152 1.00 98.25 96 ALA A C 1
ATOM 709 O O . ALA A 1 96 ? -0.490 3.658 10.423 1.00 98.25 96 ALA A O 1
ATOM 710 N N . ALA A 1 97 ? -2.465 2.626 10.675 1.00 98.19 97 ALA A N 1
ATOM 711 C CA . ALA A 1 97 ? -2.801 2.640 9.252 1.00 98.19 97 ALA A CA 1
ATOM 712 C C . ALA A 1 97 ? -2.984 4.063 8.693 1.00 98.19 97 ALA A C 1
ATOM 714 O O . ALA A 1 97 ? -2.645 4.319 7.540 1.00 98.19 97 ALA A O 1
ATOM 715 N N . LEU A 1 98 ? -3.522 4.993 9.490 1.00 98.50 98 LEU A N 1
ATOM 716 C CA . LEU A 1 98 ? -3.638 6.398 9.104 1.00 98.50 98 LEU A CA 1
ATOM 717 C C . LEU A 1 98 ? -2.268 7.077 9.014 1.00 98.50 98 LEU A C 1
ATOM 719 O O . LEU A 1 98 ? -2.029 7.828 8.070 1.00 98.50 98 LEU A O 1
ATOM 723 N N . ASP A 1 99 ? -1.379 6.807 9.968 1.00 98.44 99 ASP A N 1
ATOM 724 C CA . ASP A 1 99 ? -0.013 7.334 9.943 1.00 98.44 99 ASP A CA 1
ATOM 725 C C . ASP A 1 99 ? 0.752 6.801 8.717 1.00 98.44 99 ASP A C 1
ATOM 727 O O . ASP A 1 99 ? 1.288 7.590 7.942 1.00 98.44 99 ASP A O 1
ATOM 731 N N . GLU A 1 100 ? 0.679 5.494 8.446 1.00 97.69 100 GLU A N 1
ATOM 732 C CA . GLU A 1 100 ? 1.271 4.871 7.252 1.00 97.69 100 GLU A CA 1
ATOM 733 C C . GLU A 1 100 ? 0.714 5.464 5.944 1.00 97.69 100 GLU A C 1
ATOM 735 O O . GLU A 1 100 ? 1.470 5.787 5.026 1.00 97.69 100 GLU A O 1
ATOM 740 N N . ALA A 1 101 ? -0.604 5.677 5.855 1.00 98.12 101 ALA A N 1
ATOM 741 C CA . ALA A 1 101 ? -1.224 6.290 4.680 1.00 98.12 101 ALA A CA 1
ATOM 742 C C . ALA A 1 101 ? -0.778 7.750 4.474 1.00 98.12 101 ALA A C 1
ATOM 744 O O . ALA A 1 101 ? -0.610 8.199 3.336 1.00 98.12 101 ALA A O 1
ATOM 745 N N . ARG A 1 102 ? -0.569 8.505 5.560 1.00 98.62 102 ARG A N 1
ATOM 746 C CA . ARG A 1 102 ? -0.064 9.886 5.507 1.00 98.62 102 ARG A CA 1
ATOM 747 C C . ARG A 1 102 ? 1.392 9.939 5.061 1.00 98.62 102 ARG A C 1
ATOM 749 O O . ARG A 1 102 ? 1.730 10.785 4.230 1.00 98.62 102 ARG A O 1
ATOM 756 N N . ASP A 1 103 ? 2.219 9.023 5.551 1.00 98.25 103 ASP A N 1
ATOM 757 C CA . ASP A 1 103 ? 3.609 8.891 5.119 1.00 98.25 103 ASP A CA 1
ATOM 758 C C . ASP A 1 103 ? 3.687 8.538 3.627 1.00 98.25 103 ASP A C 1
ATOM 760 O O . ASP A 1 103 ? 4.413 9.189 2.872 1.00 98.25 103 ASP A O 1
ATOM 764 N N . ALA A 1 104 ? 2.859 7.596 3.163 1.00 97.25 104 ALA A N 1
ATOM 765 C CA . ALA A 1 104 ? 2.755 7.243 1.748 1.00 97.25 104 ALA A CA 1
ATOM 766 C C . ALA A 1 104 ? 2.302 8.426 0.871 1.00 97.25 104 ALA A C 1
ATOM 768 O O . ALA A 1 104 ? 2.853 8.649 -0.207 1.00 97.25 104 ALA A O 1
ATOM 769 N N . LEU A 1 105 ? 1.339 9.232 1.333 1.00 98.50 105 LEU A N 1
ATOM 770 C CA . LEU A 1 105 ? 0.917 10.445 0.625 1.00 98.50 105 LEU A CA 1
ATOM 771 C C . LEU A 1 105 ? 2.048 11.480 0.529 1.00 98.50 105 LEU A C 1
ATOM 773 O O . LEU A 1 105 ? 2.206 12.137 -0.504 1.00 98.50 105 LEU A O 1
ATOM 777 N N . SER A 1 106 ? 2.839 11.627 1.592 1.00 98.38 106 SER A N 1
ATOM 778 C CA . SER A 1 106 ? 4.015 12.501 1.603 1.00 98.38 106 SER A CA 1
ATOM 779 C C . SER A 1 106 ? 5.060 12.043 0.579 1.00 98.38 106 SER A C 1
ATOM 781 O O . SER A 1 106 ? 5.528 12.847 -0.231 1.00 98.38 106 SER A O 1
ATOM 783 N N . ALA A 1 107 ? 5.355 10.739 0.550 1.00 96.94 107 ALA A N 1
ATOM 784 C CA . ALA A 1 107 ? 6.260 10.136 -0.424 1.00 96.94 107 ALA A CA 1
ATOM 785 C C . ALA A 1 107 ? 5.765 10.333 -1.868 1.00 96.94 107 ALA A C 1
ATOM 787 O O . ALA A 1 107 ? 6.516 10.823 -2.710 1.00 96.94 107 ALA A O 1
ATOM 788 N N . ALA A 1 108 ? 4.481 10.080 -2.141 1.00 96.38 108 ALA A N 1
ATOM 789 C CA . ALA A 1 108 ? 3.895 10.269 -3.470 1.00 96.38 108 ALA A CA 1
ATOM 790 C C . ALA A 1 108 ? 3.970 11.733 -3.948 1.00 96.38 108 ALA A C 1
ATOM 792 O O . ALA A 1 108 ? 4.239 12.008 -5.120 1.00 96.38 108 ALA A O 1
ATOM 793 N N . HIS A 1 109 ? 3.776 12.709 -3.051 1.00 98.56 109 HIS A N 1
ATOM 794 C CA . HIS A 1 109 ? 3.982 14.119 -3.393 1.00 98.56 109 HIS A CA 1
ATOM 795 C C . HIS A 1 109 ? 5.450 14.434 -3.717 1.00 98.56 109 HIS A C 1
ATOM 797 O O . HIS A 1 109 ? 5.705 15.225 -4.630 1.00 98.56 109 HIS A O 1
ATOM 803 N N . ALA A 1 110 ? 6.404 13.834 -2.999 1.00 97.06 110 ALA A N 1
ATOM 804 C CA . ALA A 1 110 ? 7.828 13.994 -3.282 1.00 97.06 110 ALA A CA 1
ATOM 805 C C . ALA A 1 110 ? 8.198 13.404 -4.653 1.00 97.06 110 ALA A C 1
ATOM 807 O O . ALA A 1 110 ? 8.883 14.063 -5.435 1.00 97.06 110 ALA A O 1
ATOM 808 N N . GLU A 1 111 ? 7.674 12.226 -4.994 1.00 93.62 111 GLU A N 1
ATOM 809 C CA . GLU A 1 111 ? 7.846 11.610 -6.315 1.00 93.62 111 GLU A CA 1
ATOM 810 C C . GLU A 1 111 ? 7.256 12.472 -7.434 1.00 93.62 111 GLU A C 1
ATOM 812 O O . GLU A 1 111 ? 7.913 12.706 -8.448 1.00 93.62 111 GLU A O 1
ATOM 817 N N . LEU A 1 112 ? 6.053 13.023 -7.248 1.00 96.62 112 LEU A N 1
ATOM 818 C CA . LEU A 1 112 ? 5.455 13.939 -8.220 1.00 96.62 112 LEU A CA 1
ATOM 819 C C . LEU A 1 112 ? 6.283 15.221 -8.386 1.00 96.62 112 LEU A C 1
ATOM 821 O O . LEU A 1 112 ? 6.427 15.725 -9.503 1.00 96.62 112 LEU A O 1
ATOM 825 N N . ALA A 1 113 ? 6.830 15.762 -7.295 1.00 95.88 113 ALA A N 1
ATOM 826 C CA . ALA A 1 113 ? 7.725 16.913 -7.356 1.00 95.88 113 ALA A CA 1
ATOM 827 C C . ALA A 1 113 ? 9.001 16.580 -8.145 1.00 95.88 113 ALA A C 1
ATOM 829 O O . ALA A 1 113 ? 9.393 17.359 -9.015 1.00 95.88 113 ALA A O 1
ATOM 830 N N . GLN A 1 114 ? 9.588 15.404 -7.910 1.00 90.94 114 GLN A N 1
ATOM 831 C CA . GLN A 1 114 ? 10.755 14.922 -8.641 1.00 90.94 114 GLN A CA 1
ATOM 832 C C . GLN A 1 114 ? 10.445 14.697 -10.128 1.00 90.94 114 GLN A C 1
ATOM 834 O O . GLN A 1 114 ? 11.201 15.144 -10.990 1.00 90.94 114 GLN A O 1
ATOM 839 N N . ALA A 1 115 ? 9.312 14.077 -10.462 1.00 91.19 115 ALA A N 1
ATOM 840 C CA . ALA A 1 115 ? 8.897 13.831 -11.843 1.00 91.19 115 ALA A CA 1
ATOM 841 C C . ALA A 1 115 ? 8.721 15.133 -12.643 1.00 91.19 115 ALA A C 1
ATOM 843 O O . ALA A 1 115 ? 9.034 15.184 -13.827 1.00 91.19 115 ALA A O 1
ATOM 844 N N . ARG A 1 116 ? 8.273 16.216 -11.994 1.00 94.00 116 ARG A N 1
ATOM 845 C CA . ARG A 1 116 ? 8.120 17.541 -12.623 1.00 94.00 116 ARG A CA 1
ATOM 846 C C . ARG A 1 116 ? 9.434 18.237 -12.957 1.00 94.00 116 ARG A C 1
ATOM 848 O O . ARG A 1 116 ? 9.414 19.162 -13.763 1.00 94.00 116 ARG A O 1
ATOM 855 N N . VAL A 1 117 ? 10.537 17.848 -12.324 1.00 90.00 117 VAL A N 1
ATOM 856 C CA . VAL A 1 117 ? 11.863 18.444 -12.560 1.00 90.00 117 VAL A CA 1
ATOM 857 C C . VAL A 1 117 ? 12.819 17.494 -13.275 1.00 90.00 117 VAL A C 1
ATOM 859 O O . VAL A 1 117 ? 13.862 17.931 -13.750 1.00 90.00 117 VAL A O 1
ATOM 862 N N . THR A 1 118 ? 12.472 16.208 -13.363 1.00 85.12 118 THR A N 1
ATOM 863 C CA . THR A 1 118 ? 13.279 15.200 -14.051 1.00 85.12 118 THR A CA 1
ATOM 864 C C . THR A 1 118 ? 13.044 15.324 -15.557 1.00 85.12 118 THR A C 1
ATOM 866 O O . THR A 1 118 ? 11.919 15.088 -16.005 1.00 85.12 118 THR A O 1
ATOM 869 N N . PRO A 1 119 ? 14.061 15.706 -16.349 1.00 83.06 119 PRO A N 1
ATOM 870 C CA . PRO A 1 119 ? 13.919 15.796 -17.794 1.00 83.06 119 PRO A CA 1
ATOM 871 C C . PRO A 1 119 ? 13.644 14.410 -18.382 1.00 83.06 119 PRO A C 1
ATOM 873 O O . PRO A 1 119 ? 14.178 13.407 -17.903 1.00 83.06 119 PRO A O 1
ATOM 876 N N . ALA A 1 120 ? 12.828 14.355 -19.434 1.00 74.69 120 ALA A N 1
ATOM 877 C CA . ALA A 1 120 ? 12.671 13.136 -20.211 1.00 74.69 120 ALA A CA 1
ATOM 878 C C . ALA A 1 120 ? 14.049 12.679 -20.706 1.00 74.69 120 ALA A C 1
ATOM 880 O O . ALA A 1 120 ? 14.824 13.491 -21.222 1.00 74.69 120 ALA A O 1
ATOM 881 N N . GLN A 1 121 ? 14.363 11.391 -20.547 1.00 67.62 121 GLN A N 1
ATOM 882 C CA . GLN A 1 121 ? 15.593 10.865 -21.125 1.00 67.62 121 GLN A CA 1
ATOM 883 C C . GLN A 1 121 ? 15.524 11.037 -22.648 1.00 67.62 121 GLN A C 1
ATOM 885 O O . GLN A 1 121 ? 14.532 10.611 -23.253 1.00 67.62 121 GLN A O 1
ATOM 890 N N . PRO A 1 122 ? 16.529 11.682 -23.272 1.00 61.09 122 PRO A N 1
ATOM 891 C CA . PRO A 1 122 ? 16.551 11.812 -24.714 1.00 61.09 122 PRO A CA 1
ATOM 892 C C . PRO A 1 122 ? 16.509 10.413 -25.321 1.00 61.09 122 PRO A C 1
ATOM 894 O O . PRO A 1 122 ? 17.280 9.532 -24.933 1.00 61.09 122 PRO A O 1
ATOM 897 N N . LEU A 1 123 ? 15.611 10.209 -26.286 1.00 56.81 123 LEU A N 1
ATOM 898 C CA . LEU A 1 123 ? 15.771 9.081 -27.192 1.00 56.81 123 LEU A CA 1
ATOM 899 C C . LEU A 1 123 ? 17.148 9.242 -27.857 1.00 56.81 123 LEU A C 1
ATOM 901 O O . LEU A 1 123 ? 17.465 10.361 -28.271 1.00 56.81 123 LEU A O 1
ATOM 905 N N . PRO A 1 124 ? 17.969 8.183 -27.940 1.00 59.34 124 PRO A N 1
ATOM 906 C CA . PRO A 1 124 ? 19.248 8.248 -28.636 1.00 59.34 124 PRO A CA 1
ATOM 907 C C . PRO A 1 124 ? 19.082 8.881 -30.026 1.00 59.34 124 PRO A C 1
ATOM 909 O O . PRO A 1 124 ? 18.122 8.570 -30.733 1.00 59.34 124 PRO A O 1
ATOM 912 N N . GLU A 1 125 ? 19.988 9.785 -30.413 1.00 53.59 125 GLU A N 1
ATOM 913 C CA . GLU A 1 125 ? 19.916 10.530 -31.687 1.00 53.59 125 GLU A CA 1
ATOM 914 C C . GLU A 1 125 ? 19.902 9.609 -32.928 1.00 53.59 125 GLU A C 1
ATOM 916 O O . GLU A 1 125 ? 19.502 10.028 -34.014 1.00 53.59 125 GLU A O 1
ATOM 921 N N . ASP A 1 126 ? 20.272 8.336 -32.763 1.00 52.41 126 ASP A N 1
ATOM 922 C CA . ASP A 1 126 ? 20.254 7.285 -33.778 1.00 52.41 126 ASP A CA 1
ATOM 923 C C . ASP A 1 126 ? 18.961 6.452 -33.816 1.00 52.41 126 ASP A C 1
ATOM 925 O O . ASP A 1 126 ? 18.884 5.520 -34.609 1.00 52.41 126 ASP A O 1
ATOM 929 N N . ALA A 1 127 ? 17.909 6.802 -33.062 1.00 52.94 127 ALA A N 1
ATOM 930 C CA . ALA A 1 127 ? 16.655 6.036 -32.957 1.00 52.94 127 ALA A CA 1
ATOM 931 C C . ALA A 1 127 ? 15.913 5.760 -34.293 1.00 52.94 127 ALA A C 1
ATOM 933 O O . ALA A 1 127 ? 14.920 5.031 -34.308 1.00 52.94 127 ALA A O 1
ATOM 934 N N . GLY A 1 128 ? 16.371 6.326 -35.417 1.00 49.28 128 GLY A N 1
ATOM 935 C CA . GLY A 1 128 ? 15.901 6.014 -36.771 1.00 49.28 128 GLY A CA 1
ATOM 936 C C . GLY A 1 128 ? 16.610 4.838 -37.466 1.00 49.28 128 GLY A C 1
ATOM 937 O O . GLY A 1 128 ? 16.111 4.364 -38.485 1.00 49.28 128 GLY A O 1
ATOM 938 N N . MET A 1 129 ? 17.739 4.353 -36.943 1.00 53.00 129 MET A N 1
ATOM 939 C CA . MET A 1 129 ? 18.497 3.205 -37.453 1.00 53.00 129 MET A CA 1
ATOM 940 C C . MET A 1 129 ? 18.722 2.217 -36.295 1.00 53.00 129 MET A C 1
ATOM 942 O O . MET A 1 129 ? 18.904 2.658 -35.165 1.00 53.00 129 MET A O 1
ATOM 946 N N . PRO A 1 130 ? 18.706 0.887 -36.500 1.00 54.62 130 PRO A N 1
ATOM 947 C CA . PRO A 1 130 ? 19.336 -0.016 -35.537 1.00 54.62 130 PRO A CA 1
ATOM 948 C C . PRO A 1 130 ? 20.712 0.514 -35.137 1.00 54.62 130 PRO A C 1
ATOM 950 O O . PRO A 1 130 ? 21.544 0.690 -36.034 1.00 54.62 130 PRO A O 1
ATOM 953 N N . PRO A 1 131 ? 20.977 0.754 -33.836 1.00 59.75 131 PRO A N 1
ATOM 954 C CA . PRO A 1 131 ? 22.359 0.864 -33.417 1.00 59.75 131 PRO A CA 1
ATOM 955 C C . PRO A 1 131 ? 23.034 -0.425 -33.885 1.00 59.75 131 PRO A C 1
ATOM 957 O O . PRO A 1 131 ? 22.449 -1.505 -33.776 1.00 59.75 131 PRO A O 1
ATOM 960 N N . GLY A 1 132 ? 24.232 -0.334 -34.460 1.00 67.44 132 GLY A N 1
ATOM 961 C CA . GLY A 1 132 ? 25.060 -1.532 -34.576 1.00 67.44 132 GLY A CA 1
ATOM 962 C C . GLY A 1 132 ? 25.187 -2.162 -33.188 1.00 67.44 132 GLY A C 1
ATOM 963 O O . GLY A 1 132 ? 25.149 -1.446 -32.183 1.00 67.44 132 GLY A O 1
ATOM 964 N N . ALA A 1 133 ? 25.293 -3.488 -33.106 1.00 78.25 133 ALA A N 1
ATOM 965 C CA . ALA A 1 133 ? 25.500 -4.133 -31.815 1.00 78.25 133 ALA A CA 1
ATOM 966 C C . ALA A 1 133 ? 26.774 -3.559 -31.171 1.00 78.25 133 ALA A C 1
ATOM 968 O O . ALA A 1 133 ? 27.860 -3.705 -31.729 1.00 78.25 133 ALA A O 1
ATOM 969 N N . SER A 1 134 ? 26.635 -2.868 -30.035 1.00 85.38 134 SER A N 1
ATOM 970 C CA . SER A 1 134 ? 27.790 -2.362 -29.292 1.00 85.38 134 SER A CA 1
ATOM 971 C C . SER A 1 134 ? 28.614 -3.532 -28.755 1.00 85.38 134 SER A C 1
ATOM 973 O O . SER A 1 134 ? 28.065 -4.599 -28.480 1.00 85.38 134 SER A O 1
ATOM 975 N N . ASP A 1 135 ? 29.917 -3.333 -28.547 1.00 87.44 135 ASP A N 1
ATOM 976 C CA . ASP A 1 135 ? 30.793 -4.372 -27.978 1.00 87.44 135 ASP A CA 1
ATOM 977 C C . ASP A 1 135 ? 30.270 -4.888 -26.626 1.00 87.44 135 ASP A C 1
ATOM 979 O O . ASP A 1 135 ? 30.335 -6.079 -26.325 1.00 87.44 135 ASP A O 1
ATOM 983 N N . GLU A 1 136 ? 29.688 -3.992 -25.828 1.00 89.38 136 GLU A N 1
ATOM 984 C CA . GLU A 1 136 ? 29.027 -4.319 -24.565 1.00 89.38 136 GLU A CA 1
ATOM 985 C C . GLU A 1 136 ? 27.815 -5.234 -24.763 1.00 89.38 136 GLU A C 1
ATOM 987 O O . GLU A 1 136 ? 27.696 -6.257 -24.087 1.00 89.38 136 GLU A O 1
ATOM 992 N N . LEU A 1 137 ? 26.938 -4.905 -25.718 1.00 91.12 137 LEU A N 1
ATOM 993 C CA . LEU A 1 137 ? 25.791 -5.747 -26.038 1.00 91.12 137 LEU A CA 1
ATOM 994 C C . LEU A 1 137 ? 26.254 -7.120 -26.526 1.00 91.12 137 LEU A C 1
ATOM 996 O O . LEU A 1 137 ? 25.680 -8.130 -26.127 1.00 91.12 137 LEU A O 1
ATOM 1000 N N . VAL A 1 138 ? 27.296 -7.171 -27.359 1.00 92.38 138 VAL A N 1
ATOM 1001 C CA . VAL A 1 138 ? 27.859 -8.433 -27.849 1.00 92.38 138 VAL A CA 1
ATOM 1002 C C . VAL A 1 138 ? 28.333 -9.303 -26.691 1.00 92.38 138 VAL A C 1
ATOM 1004 O O . VAL A 1 138 ? 27.879 -10.441 -26.568 1.00 92.38 138 VAL A O 1
ATOM 1007 N N . ALA A 1 139 ? 29.149 -8.750 -25.793 1.00 92.75 139 ALA A N 1
ATOM 1008 C CA . ALA A 1 139 ? 29.637 -9.470 -24.622 1.00 92.75 139 ALA A CA 1
ATOM 1009 C C . ALA A 1 139 ? 28.492 -9.956 -23.714 1.00 92.75 139 ALA A C 1
ATOM 1011 O O . ALA A 1 139 ? 28.530 -11.077 -23.197 1.00 92.75 139 ALA A O 1
ATOM 1012 N N . TRP A 1 140 ? 27.452 -9.137 -23.529 1.00 95.12 140 TRP A N 1
ATOM 1013 C CA . TRP A 1 140 ? 26.286 -9.520 -22.736 1.00 95.12 140 TRP A CA 1
ATOM 1014 C C . TRP A 1 140 ? 25.480 -10.650 -23.388 1.00 95.12 140 TRP A C 1
ATOM 1016 O O . TRP A 1 140 ? 25.136 -11.614 -22.705 1.00 95.12 140 TRP A O 1
ATOM 1026 N N . VAL A 1 141 ? 25.215 -10.584 -24.698 1.00 94.62 141 VAL A N 1
ATOM 1027 C CA . VAL A 1 141 ? 24.465 -11.623 -25.428 1.00 94.62 141 VAL A CA 1
ATOM 1028 C C . VAL A 1 141 ? 25.220 -12.951 -25.431 1.00 94.62 141 VAL A C 1
ATOM 1030 O O . VAL A 1 141 ? 24.613 -13.997 -25.195 1.00 94.62 141 VAL A O 1
ATOM 1033 N N . GLU A 1 142 ? 26.534 -12.938 -25.652 1.00 91.75 142 GLU A N 1
ATOM 1034 C CA . GLU A 1 142 ? 27.370 -14.144 -25.584 1.00 91.75 142 GLU A CA 1
ATOM 1035 C C . GLU A 1 142 ? 27.305 -14.788 -24.196 1.00 91.75 142 GLU A C 1
ATOM 1037 O O . GLU A 1 142 ? 27.117 -15.999 -24.058 1.00 91.75 142 GLU A O 1
ATOM 1042 N N . LYS A 1 143 ? 27.371 -13.969 -23.144 1.00 93.12 143 LYS A N 1
ATOM 1043 C CA . LYS A 1 143 ? 27.240 -14.449 -21.770 1.00 93.12 143 LYS A CA 1
ATOM 1044 C C . LYS A 1 143 ? 25.838 -14.991 -21.483 1.00 93.12 143 LYS A C 1
ATOM 1046 O O . LYS A 1 143 ? 25.719 -16.083 -20.935 1.00 93.12 143 LYS A O 1
ATOM 1051 N N . LEU A 1 144 ? 24.784 -14.275 -21.873 1.00 91.56 144 LEU A N 1
ATOM 1052 C CA . LEU A 1 144 ? 23.395 -14.706 -21.699 1.00 91.56 144 LEU A CA 1
ATOM 1053 C C . LEU A 1 144 ? 23.146 -16.050 -22.387 1.00 91.56 144 LEU A C 1
ATOM 1055 O O . LEU A 1 144 ? 22.661 -16.982 -21.756 1.00 91.56 144 LEU A O 1
ATOM 1059 N N . THR A 1 145 ? 23.512 -16.163 -23.663 1.00 88.44 145 THR A N 1
ATOM 1060 C CA . THR A 1 145 ? 23.328 -17.394 -24.444 1.00 88.44 145 THR A CA 1
ATOM 1061 C C . THR A 1 145 ? 24.116 -18.567 -23.869 1.00 88.44 145 THR A C 1
ATOM 1063 O O . THR A 1 145 ? 23.608 -19.683 -23.892 1.00 88.44 145 THR A O 1
ATOM 1066 N N . SER A 1 146 ? 25.277 -18.327 -23.247 1.00 87.75 146 SER A N 1
ATOM 1067 C CA . SER A 1 146 ? 26.029 -19.374 -22.537 1.00 87.75 146 SER A CA 1
ATOM 1068 C C . SER A 1 146 ? 25.328 -19.930 -21.286 1.00 87.75 146 SER A C 1
ATOM 1070 O O . SER A 1 146 ? 25.641 -21.039 -20.861 1.00 87.75 146 SER A O 1
ATOM 1072 N N . TYR A 1 147 ? 24.383 -19.187 -20.696 1.00 86.75 147 TYR A N 1
ATOM 1073 C CA . TYR A 1 147 ? 23.606 -19.627 -19.530 1.00 86.75 147 TYR A CA 1
ATOM 1074 C C . TYR A 1 147 ? 22.261 -20.265 -19.892 1.00 86.75 147 TYR A C 1
ATOM 1076 O O . TYR A 1 147 ? 21.617 -20.868 -19.035 1.00 86.75 147 TYR A O 1
ATOM 1084 N N . LEU A 1 148 ? 21.798 -20.113 -21.134 1.00 86.06 148 LEU A N 1
ATOM 1085 C CA . LEU A 1 148 ? 20.478 -20.575 -21.545 1.00 86.06 148 LEU A CA 1
ATOM 1086 C C . LEU A 1 148 ? 20.500 -22.053 -21.950 1.00 86.06 148 LEU A C 1
ATOM 1088 O O . LEU A 1 148 ? 20.705 -22.396 -23.111 1.00 86.06 148 LEU A O 1
ATOM 1092 N N . GLU A 1 149 ? 20.172 -22.929 -21.004 1.00 79.75 149 GLU A N 1
ATOM 1093 C CA . GLU A 1 149 ? 20.020 -24.376 -21.243 1.00 79.75 149 GLU A CA 1
ATOM 1094 C C . GLU A 1 149 ? 18.822 -24.708 -22.159 1.00 79.75 149 GLU A C 1
ATOM 1096 O O . GLU A 1 149 ? 18.780 -25.743 -22.820 1.00 79.75 149 GLU A O 1
ATOM 1101 N N . SER A 1 150 ? 17.825 -23.820 -22.235 1.00 67.56 150 SER A N 1
ATOM 1102 C CA . SER A 1 150 ? 16.587 -24.037 -22.999 1.00 67.56 150 SER A CA 1
ATOM 1103 C C . SER A 1 150 ? 16.747 -23.914 -24.519 1.00 67.56 150 SER A C 1
ATOM 1105 O O . SER A 1 150 ? 15.805 -24.238 -25.250 1.00 67.56 150 SER A O 1
ATOM 1107 N N . LEU A 1 151 ? 17.907 -23.454 -25.000 1.00 62.94 151 LEU A N 1
ATOM 1108 C CA . LEU A 1 151 ? 18.169 -23.230 -26.421 1.00 62.94 151 LEU A CA 1
ATOM 1109 C C . LEU A 1 151 ? 18.556 -24.501 -27.185 1.00 62.94 151 LEU A C 1
ATOM 1111 O O . LEU A 1 151 ? 18.446 -24.503 -28.406 1.00 62.94 151 LEU A O 1
ATOM 1115 N N . GLU A 1 152 ? 18.898 -25.598 -26.507 1.00 60.53 152 GLU A N 1
ATOM 1116 C CA . GLU A 1 152 ? 19.319 -26.870 -27.128 1.00 60.53 152 GLU A CA 1
ATOM 1117 C C . GLU A 1 152 ? 18.165 -27.718 -27.717 1.00 60.53 152 GLU A C 1
ATOM 1119 O O . GLU A 1 152 ? 18.282 -28.930 -27.891 1.00 60.53 152 GLU A O 1
ATOM 1124 N N . ARG A 1 153 ? 17.012 -27.115 -28.026 1.00 63.31 153 ARG A N 1
ATOM 1125 C CA . ARG A 1 153 ? 15.854 -27.824 -28.601 1.00 63.31 153 ARG A CA 1
ATOM 1126 C C . ARG A 1 153 ? 16.024 -27.984 -30.114 1.00 63.31 153 ARG A C 1
ATOM 1128 O O . ARG A 1 153 ? 16.496 -27.063 -30.772 1.00 63.31 153 ARG A O 1
ATOM 1135 N N . GLU A 1 154 ? 15.566 -29.109 -30.674 1.00 66.75 154 GLU A N 1
ATOM 1136 C CA . GLU A 1 154 ? 15.687 -29.427 -32.116 1.00 66.75 154 GLU A CA 1
ATOM 1137 C C . GLU A 1 154 ? 15.120 -28.334 -33.047 1.00 66.75 154 GLU A C 1
ATOM 1139 O O . GLU A 1 154 ? 15.618 -28.140 -34.156 1.00 66.75 154 GLU A O 1
ATOM 1144 N N . ASP A 1 155 ? 14.126 -27.576 -32.574 1.00 76.06 155 ASP A N 1
ATOM 1145 C CA . ASP A 1 155 ? 13.457 -26.515 -33.335 1.00 76.06 155 ASP A CA 1
ATOM 1146 C C . ASP A 1 155 ? 14.009 -25.100 -33.075 1.00 76.06 155 ASP A C 1
ATOM 1148 O O . ASP A 1 155 ? 13.504 -24.131 -33.648 1.00 76.06 155 ASP A O 1
ATOM 1152 N N . SER A 1 156 ? 15.025 -24.944 -32.221 1.00 81.44 156 SER A N 1
ATOM 1153 C CA . SER A 1 156 ? 15.623 -23.632 -31.963 1.00 81.44 156 SER A CA 1
ATOM 1154 C C . SER A 1 156 ? 16.457 -23.150 -33.157 1.00 81.44 156 SER A C 1
ATOM 1156 O O . SER A 1 156 ? 17.146 -23.924 -33.827 1.00 81.44 156 SER A O 1
ATOM 1158 N N . ARG A 1 157 ? 16.416 -21.843 -33.432 1.00 86.06 157 ARG A N 1
ATOM 1159 C CA . ARG A 1 157 ? 17.205 -21.173 -34.477 1.00 86.06 157 ARG A CA 1
ATOM 1160 C C . ARG A 1 157 ? 18.044 -20.055 -33.869 1.00 86.06 157 ARG A C 1
ATOM 1162 O O . ARG A 1 157 ? 17.535 -19.226 -33.121 1.00 86.06 157 ARG A O 1
ATOM 1169 N N . TRP A 1 158 ? 19.324 -20.013 -34.225 1.00 88.25 158 TRP A N 1
ATOM 1170 C CA . TRP A 1 158 ? 20.248 -18.956 -33.822 1.00 88.25 158 TRP A CA 1
ATOM 1171 C C . TRP A 1 158 ? 21.238 -18.668 -34.946 1.00 88.25 158 TRP A C 1
ATOM 1173 O O . TRP A 1 158 ? 21.850 -19.586 -35.489 1.00 88.25 158 TRP A O 1
ATOM 1183 N N . CYS A 1 159 ? 21.405 -17.392 -35.288 1.00 88.94 159 CYS A N 1
ATOM 1184 C CA . CYS A 1 159 ? 22.413 -16.958 -36.246 1.00 88.94 159 CYS A CA 1
ATOM 1185 C C . CYS A 1 159 ? 23.689 -16.542 -35.490 1.00 88.94 159 CYS A C 1
ATOM 1187 O O . CYS A 1 159 ? 23.619 -15.619 -34.680 1.00 88.94 159 CYS A O 1
ATOM 1189 N N . PRO A 1 160 ? 24.867 -17.141 -35.757 1.00 86.88 160 PRO A N 1
ATOM 1190 C CA . PRO A 1 160 ? 26.124 -16.707 -35.137 1.00 86.88 160 PRO A CA 1
ATOM 1191 C C . PRO A 1 160 ? 26.505 -15.257 -35.468 1.00 86.88 160 PRO A C 1
ATOM 1193 O O . PRO A 1 160 ? 27.205 -14.620 -34.692 1.00 86.88 160 PRO A O 1
ATOM 1196 N N . GLN A 1 161 ? 26.022 -14.738 -36.602 1.00 88.62 161 GLN A N 1
ATOM 1197 C CA . GLN A 1 161 ? 26.172 -13.343 -37.029 1.00 88.62 161 GLN A CA 1
ATOM 1198 C C . GLN A 1 161 ? 24.890 -12.547 -36.748 1.00 88.62 161 GLN A C 1
ATOM 1200 O O . GLN A 1 161 ? 24.393 -11.811 -37.599 1.00 88.62 161 GLN A O 1
ATOM 1205 N N . TRP A 1 162 ? 24.291 -12.735 -35.570 1.00 90.31 162 TRP A N 1
ATOM 1206 C CA . TRP A 1 162 ? 23.037 -12.076 -35.195 1.00 90.31 162 TRP A CA 1
ATOM 1207 C C . TRP A 1 162 ? 23.127 -10.543 -35.250 1.00 90.31 162 TRP A C 1
ATOM 1209 O O . TRP A 1 162 ? 22.111 -9.886 -35.465 1.00 90.31 162 TRP A O 1
ATOM 1219 N N . GLN A 1 163 ? 24.326 -9.977 -35.093 1.00 89.19 163 GLN A N 1
ATOM 1220 C CA . GLN A 1 163 ? 24.590 -8.539 -35.154 1.00 89.19 163 GLN A CA 1
ATOM 1221 C C . GLN A 1 163 ? 24.243 -7.940 -36.526 1.00 89.19 163 GLN A C 1
ATOM 1223 O O . GLN A 1 163 ? 23.887 -6.768 -36.609 1.00 89.19 163 GLN A O 1
ATOM 1228 N N . GLU A 1 164 ? 24.270 -8.753 -37.586 1.00 86.88 164 GLU A N 1
ATOM 1229 C CA . GLU A 1 164 ? 23.887 -8.362 -38.949 1.00 86.88 164 GLU A CA 1
ATOM 1230 C C . GLU A 1 164 ? 22.359 -8.314 -39.145 1.00 86.88 164 GLU A C 1
ATOM 1232 O O . GLU A 1 164 ? 21.863 -7.979 -40.220 1.00 86.88 164 GLU A O 1
ATOM 1237 N N . HIS A 1 165 ? 21.577 -8.649 -38.111 1.00 85.81 165 HIS A N 1
ATOM 1238 C CA . HIS A 1 165 ? 20.119 -8.594 -38.134 1.00 85.81 165 HIS A CA 1
ATOM 1239 C C . HIS A 1 165 ? 19.611 -7.401 -37.307 1.00 85.81 165 HIS A C 1
ATOM 1241 O O . HIS A 1 165 ? 19.491 -7.519 -36.086 1.00 85.81 165 HIS A O 1
ATOM 1247 N N . PRO A 1 166 ? 19.199 -6.285 -37.944 1.00 85.81 166 PRO A N 1
ATOM 1248 C CA . PRO A 1 166 ? 18.631 -5.117 -37.268 1.00 85.81 166 PRO A CA 1
ATOM 1249 C C . PRO A 1 166 ? 17.588 -5.436 -36.197 1.00 85.81 166 PRO A C 1
ATOM 1251 O O . PRO A 1 166 ? 17.650 -4.919 -35.086 1.00 85.81 166 PRO A O 1
ATOM 1254 N N . GLU A 1 167 ? 16.637 -6.319 -36.512 1.00 86.50 167 GLU A N 1
ATOM 1255 C CA . GLU A 1 167 ? 15.584 -6.698 -35.569 1.00 86.50 167 GLU A CA 1
ATOM 1256 C C . GLU A 1 167 ? 16.141 -7.452 -34.351 1.00 86.50 167 GLU A C 1
ATOM 1258 O O . GLU A 1 167 ? 15.671 -7.236 -33.232 1.00 86.50 167 GLU A O 1
ATOM 1263 N N . ALA A 1 168 ? 17.158 -8.300 -34.542 1.00 90.88 168 ALA A N 1
ATOM 1264 C CA . ALA A 1 168 ? 17.824 -8.983 -33.438 1.00 90.88 168 ALA A CA 1
ATOM 1265 C C . ALA A 1 168 ? 18.525 -7.974 -32.531 1.00 90.88 168 ALA A C 1
ATOM 1267 O O . ALA A 1 168 ? 18.327 -8.013 -31.317 1.00 90.88 168 ALA A O 1
ATOM 1268 N N . VAL A 1 169 ? 19.272 -7.034 -33.119 1.00 89.75 169 VAL A N 1
ATOM 1269 C CA . VAL A 1 169 ? 19.986 -6.004 -32.361 1.00 89.75 169 VAL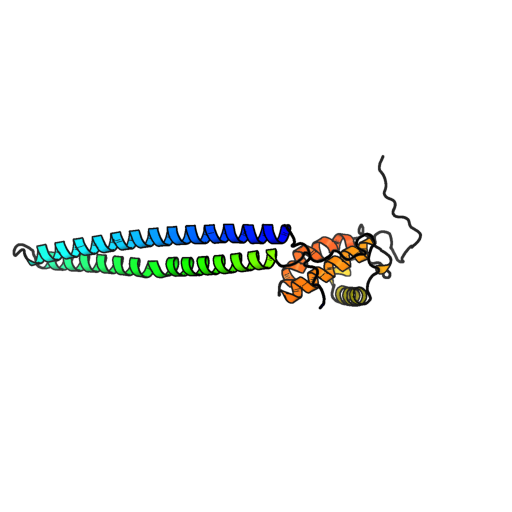 A CA 1
ATOM 1270 C C . VAL A 1 169 ? 19.017 -5.158 -31.538 1.00 89.75 169 VAL A C 1
ATOM 1272 O O . VAL A 1 169 ? 19.234 -4.992 -30.339 1.00 89.75 169 VAL A O 1
ATOM 1275 N N . TRP A 1 170 ? 17.896 -4.714 -32.115 1.00 87.62 170 TRP A N 1
ATOM 1276 C CA . TRP A 1 170 ? 16.859 -3.974 -31.381 1.00 87.62 170 TRP A CA 1
ATOM 1277 C C . TRP A 1 170 ? 16.285 -4.764 -30.206 1.00 87.62 170 TRP A C 1
ATOM 1279 O O . TRP A 1 170 ? 16.212 -4.256 -29.086 1.00 87.62 170 TRP A O 1
ATOM 1289 N N . ARG A 1 171 ? 15.866 -6.010 -30.451 1.00 92.25 171 ARG A N 1
ATOM 1290 C CA . ARG A 1 171 ? 15.250 -6.850 -29.417 1.00 92.25 171 ARG A CA 1
ATOM 1291 C C . ARG A 1 171 ? 16.232 -7.151 -28.288 1.00 92.25 171 ARG A C 1
ATOM 1293 O O . ARG A 1 171 ? 15.853 -7.041 -27.128 1.00 92.25 171 ARG A O 1
ATOM 1300 N N . LEU A 1 172 ? 17.475 -7.501 -28.613 1.00 93.50 172 LEU A N 1
ATOM 1301 C CA . LEU A 1 172 ? 18.507 -7.820 -27.625 1.00 93.50 172 LEU A CA 1
ATOM 1302 C C . LEU A 1 172 ? 18.958 -6.575 -26.854 1.00 93.50 172 LEU A C 1
ATOM 1304 O O . LEU A 1 172 ? 19.152 -6.662 -25.647 1.00 93.50 172 LEU A O 1
ATOM 1308 N N . THR A 1 173 ? 19.021 -5.408 -27.502 1.00 91.38 173 THR A N 1
ATOM 1309 C CA . THR A 1 173 ? 19.285 -4.124 -26.827 1.00 91.38 173 THR A CA 1
ATOM 1310 C C . THR A 1 173 ? 18.197 -3.801 -25.808 1.00 91.38 173 THR A C 1
ATOM 1312 O O . THR A 1 173 ? 18.501 -3.437 -24.674 1.00 91.38 173 THR A O 1
ATOM 1315 N N . ALA A 1 174 ? 16.924 -3.954 -26.188 1.00 91.00 174 ALA A N 1
ATOM 1316 C CA . ALA A 1 174 ? 15.803 -3.730 -25.279 1.00 91.00 174 ALA A CA 1
ATOM 1317 C C . ALA A 1 174 ? 15.832 -4.708 -24.093 1.00 91.00 174 ALA A C 1
ATOM 1319 O O . ALA A 1 174 ? 15.644 -4.295 -22.953 1.00 91.00 174 ALA A O 1
ATOM 1320 N N . LEU A 1 175 ? 16.127 -5.989 -24.350 1.00 95.12 175 LEU A N 1
ATOM 1321 C CA . LEU A 1 175 ? 16.284 -6.990 -23.294 1.00 95.12 175 LEU A CA 1
ATOM 1322 C C . LEU A 1 175 ? 17.443 -6.663 -22.345 1.00 95.12 175 LEU A C 1
ATOM 1324 O O . LEU A 1 175 ? 17.273 -6.829 -21.140 1.00 95.12 175 LEU A O 1
ATOM 1328 N N . HIS A 1 176 ? 18.580 -6.190 -22.867 1.00 94.62 176 HIS A N 1
ATOM 1329 C CA . HIS A 1 176 ? 19.743 -5.823 -22.060 1.00 94.62 176 HIS A CA 1
ATOM 1330 C C . HIS A 1 176 ? 19.443 -4.634 -21.141 1.00 94.62 176 HIS A C 1
ATOM 1332 O O . HIS A 1 176 ? 19.644 -4.736 -19.937 1.00 94.62 176 HIS A O 1
ATOM 1338 N N . ARG A 1 177 ? 18.866 -3.549 -21.674 1.00 92.06 177 ARG A N 1
ATOM 1339 C CA . ARG A 1 177 ? 18.516 -2.361 -20.873 1.00 92.06 177 ARG A CA 1
ATOM 1340 C C . ARG A 1 177 ? 17.563 -2.695 -19.728 1.00 92.06 177 ARG A C 1
ATOM 1342 O O . ARG A 1 177 ? 17.785 -2.298 -18.590 1.00 92.06 177 ARG A O 1
ATOM 1349 N N . GLU A 1 178 ? 16.518 -3.466 -20.016 1.00 94.50 178 GLU A N 1
ATOM 1350 C CA . GLU A 1 178 ? 15.564 -3.885 -18.984 1.00 94.50 178 GLU A CA 1
ATOM 1351 C C . GLU A 1 178 ? 16.186 -4.865 -17.984 1.00 94.50 178 GLU A C 1
ATOM 1353 O O . GLU A 1 178 ? 15.784 -4.888 -16.821 1.00 94.50 178 GLU A O 1
ATOM 1358 N N . PHE A 1 179 ? 17.178 -5.660 -18.402 1.00 95.38 179 PHE A N 1
ATOM 1359 C CA . PHE A 1 179 ? 17.931 -6.518 -17.489 1.00 95.38 179 PHE A CA 1
ATOM 1360 C C . PHE A 1 179 ? 18.725 -5.677 -16.492 1.00 95.38 179 PHE A C 1
ATOM 1362 O O . PHE A 1 179 ? 18.667 -5.960 -15.301 1.00 95.38 179 PHE A O 1
ATOM 1369 N N . GLU A 1 180 ? 19.425 -4.638 -16.950 1.00 94.88 180 GLU A N 1
ATOM 1370 C CA . GLU A 1 180 ? 20.206 -3.749 -16.082 1.00 94.88 180 GLU A CA 1
ATOM 1371 C C . GLU A 1 180 ? 19.327 -3.036 -15.051 1.00 94.88 180 GLU A C 1
ATOM 1373 O O . GLU A 1 180 ? 19.651 -3.049 -13.863 1.00 94.88 180 GLU A O 1
ATOM 1378 N N . ILE A 1 181 ? 18.186 -2.488 -15.489 1.00 91.69 181 ILE A N 1
ATOM 1379 C CA . ILE A 1 181 ? 17.188 -1.865 -14.604 1.00 91.69 181 ILE A CA 1
ATOM 1380 C C . ILE A 1 181 ? 16.696 -2.887 -13.576 1.00 91.69 181 ILE A C 1
ATOM 1382 O O . ILE A 1 181 ? 16.789 -2.669 -12.370 1.00 91.69 181 ILE A O 1
ATOM 1386 N N . SER A 1 182 ? 16.242 -4.051 -14.045 1.00 94.00 182 SER A N 1
ATOM 1387 C CA . SER A 1 182 ? 15.680 -5.080 -13.166 1.00 94.00 182 SER A CA 1
ATOM 1388 C C . SER A 1 182 ? 16.715 -5.669 -12.205 1.00 94.00 182 SER A C 1
ATOM 1390 O O . SER A 1 182 ? 16.366 -6.103 -11.110 1.00 94.00 182 SER A O 1
ATOM 1392 N N . PHE A 1 183 ? 17.987 -5.716 -12.603 1.00 93.88 183 PHE A N 1
ATOM 1393 C CA . PHE A 1 183 ? 19.083 -6.175 -11.757 1.00 93.88 183 PHE A CA 1
ATOM 1394 C C . PHE A 1 183 ? 19.419 -5.153 -10.668 1.00 93.88 183 PHE A C 1
ATOM 1396 O O . PHE A 1 183 ? 19.633 -5.544 -9.523 1.00 93.88 183 PHE A O 1
ATOM 1403 N N . ALA A 1 184 ? 19.430 -3.858 -10.999 1.00 92.06 184 ALA A N 1
ATOM 1404 C CA . ALA A 1 184 ? 19.639 -2.788 -10.025 1.00 92.06 184 ALA A CA 1
ATOM 1405 C C . ALA A 1 184 ? 18.509 -2.718 -8.981 1.00 92.06 184 ALA A C 1
ATOM 1407 O O . ALA A 1 184 ? 18.782 -2.489 -7.803 1.00 92.06 184 ALA A O 1
ATOM 1408 N N . ASP A 1 185 ? 17.273 -2.985 -9.404 1.00 92.06 185 ASP A N 1
ATOM 1409 C CA . ASP A 1 185 ? 16.077 -2.911 -8.558 1.00 92.06 185 ASP A CA 1
ATOM 1410 C C . ASP A 1 185 ? 15.742 -4.229 -7.824 1.00 92.06 185 ASP A C 1
ATOM 1412 O O . ASP A 1 185 ? 14.717 -4.310 -7.152 1.00 92.06 185 ASP A O 1
ATOM 1416 N N . ASP A 1 186 ? 16.567 -5.277 -7.954 1.00 94.69 186 ASP A N 1
ATOM 1417 C CA . ASP A 1 186 ? 16.318 -6.632 -7.414 1.00 94.69 186 ASP A CA 1
ATOM 1418 C C . ASP A 1 186 ? 14.975 -7.252 -7.877 1.00 94.69 186 ASP A C 1
ATOM 1420 O O . ASP A 1 186 ? 14.293 -7.992 -7.167 1.00 94.69 186 ASP A O 1
ATOM 1424 N N . THR A 1 187 ? 14.577 -6.965 -9.122 1.00 95.69 187 THR A N 1
ATOM 1425 C CA . THR A 1 187 ? 13.322 -7.420 -9.754 1.00 95.69 187 THR A CA 1
ATOM 1426 C C . THR A 1 187 ? 13.543 -8.361 -10.946 1.00 95.69 187 THR A C 1
ATOM 1428 O O . THR A 1 187 ? 12.654 -8.561 -11.778 1.00 95.69 187 THR A O 1
ATOM 1431 N N . VAL A 1 188 ? 14.699 -9.033 -11.013 1.00 95.81 188 VAL A N 1
ATOM 1432 C CA . VAL A 1 188 ? 15.104 -9.931 -12.121 1.00 95.81 188 VAL A CA 1
ATOM 1433 C C . VAL A 1 188 ? 14.076 -11.032 -12.423 1.00 95.81 188 VAL A C 1
ATOM 1435 O O . VAL A 1 188 ? 13.913 -11.437 -13.574 1.00 95.81 188 VAL A O 1
ATOM 1438 N N . SER A 1 189 ? 13.319 -11.504 -11.425 1.00 96.06 189 SER A N 1
ATOM 1439 C CA . SER A 1 189 ? 12.229 -12.461 -11.674 1.00 96.06 189 SER A CA 1
ATOM 1440 C C . SER A 1 189 ? 11.157 -11.895 -12.614 1.00 96.06 189 SER A C 1
ATOM 1442 O O . SER A 1 189 ? 10.611 -12.634 -13.432 1.00 96.06 189 SER A O 1
ATOM 1444 N N . GLY A 1 190 ? 10.843 -10.603 -12.502 1.00 93.75 190 GLY A N 1
ATOM 1445 C CA . GLY A 1 190 ? 9.902 -9.916 -13.383 1.00 93.75 190 GLY A CA 1
ATOM 1446 C C . GLY A 1 190 ? 10.459 -9.746 -14.793 1.00 93.75 190 GLY A C 1
ATOM 1447 O O . GLY A 1 190 ? 9.711 -9.895 -15.759 1.00 93.75 190 GLY A O 1
ATOM 1448 N N . TRP A 1 191 ? 11.769 -9.518 -14.917 1.00 96.81 191 TRP A N 1
ATOM 1449 C CA . TRP A 1 191 ? 12.450 -9.430 -16.207 1.00 96.81 191 TRP A CA 1
ATOM 1450 C C . TRP A 1 191 ? 12.275 -10.697 -17.052 1.00 96.81 191 TRP A C 1
ATOM 1452 O O . TRP A 1 191 ? 11.871 -10.609 -18.214 1.00 96.81 191 TRP A O 1
ATOM 1462 N N . TRP A 1 192 ? 12.495 -11.878 -16.458 1.00 95.69 192 TRP A N 1
ATOM 1463 C CA . TRP A 1 192 ? 12.317 -13.159 -17.154 1.00 95.69 192 TRP A CA 1
ATOM 1464 C C . TRP A 1 192 ? 10.909 -13.296 -17.739 1.00 95.69 192 TRP A C 1
ATOM 1466 O O . TRP A 1 192 ? 10.747 -13.480 -18.943 1.00 95.69 192 TRP A O 1
ATOM 1476 N N . VAL A 1 193 ? 9.891 -13.110 -16.898 1.00 94.94 193 VAL A N 1
ATOM 1477 C CA . VAL A 1 193 ? 8.486 -13.349 -17.259 1.00 94.94 193 VAL A CA 1
ATOM 1478 C C . VAL A 1 193 ? 7.940 -12.290 -18.222 1.00 94.94 193 VAL A C 1
ATOM 1480 O O . VAL A 1 193 ? 7.174 -12.595 -19.142 1.00 94.94 193 VAL A O 1
ATOM 1483 N N . ASN A 1 194 ? 8.282 -11.019 -18.002 1.00 93.06 194 ASN A N 1
ATOM 1484 C CA . ASN A 1 194 ? 7.664 -9.910 -18.726 1.00 93.06 194 ASN A CA 1
ATOM 1485 C C . ASN A 1 194 ? 8.444 -9.482 -19.969 1.00 93.06 194 ASN A C 1
ATOM 1487 O O . ASN A 1 194 ? 7.828 -8.932 -20.884 1.00 93.06 194 ASN A O 1
ATOM 1491 N N . HIS A 1 195 ? 9.7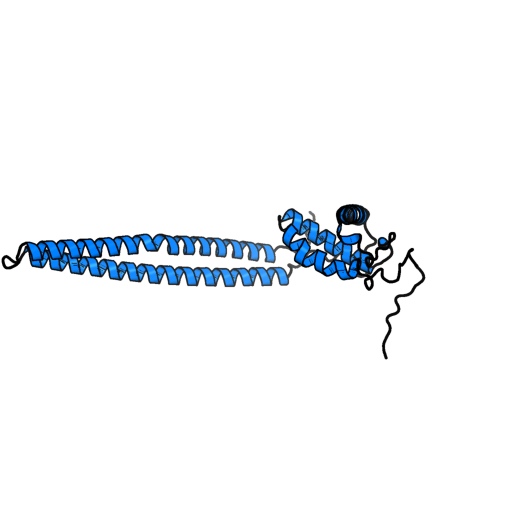47 -9.762 -20.031 1.00 94.94 195 HIS A N 1
ATOM 1492 C CA . HIS A 1 195 ? 10.615 -9.315 -21.118 1.00 94.94 195 HIS A CA 1
ATOM 1493 C C . HIS A 1 195 ? 11.221 -10.506 -21.861 1.00 94.94 195 HIS A C 1
ATOM 1495 O O . HIS A 1 195 ? 10.868 -10.731 -23.022 1.00 94.94 195 HIS A O 1
ATOM 1501 N N . PHE A 1 196 ? 12.075 -11.303 -21.211 1.00 95.38 196 PHE A N 1
ATOM 1502 C CA . PHE A 1 196 ? 12.813 -12.368 -21.896 1.00 95.38 196 PHE A CA 1
ATOM 1503 C C . PHE A 1 196 ? 11.884 -13.414 -22.526 1.00 95.38 196 PHE A C 1
ATOM 1505 O O . PHE A 1 196 ? 11.919 -13.603 -23.742 1.00 95.38 196 PHE A O 1
ATOM 1512 N N . ASP A 1 197 ? 10.991 -14.024 -21.745 1.00 93.56 197 ASP A N 1
ATOM 1513 C CA . ASP A 1 197 ? 10.126 -15.121 -22.200 1.00 93.56 197 ASP A CA 1
ATOM 1514 C C . ASP A 1 197 ? 9.169 -14.701 -23.320 1.00 93.56 197 ASP A C 1
ATOM 1516 O O . ASP A 1 197 ? 8.762 -15.518 -24.146 1.00 93.56 197 ASP A O 1
ATOM 1520 N N . ARG A 1 198 ? 8.820 -13.413 -23.397 1.00 93.81 198 ARG A N 1
ATOM 1521 C CA . ARG A 1 198 ? 7.962 -12.882 -24.466 1.00 93.81 198 ARG A CA 1
ATOM 1522 C C . ARG A 1 198 ? 8.719 -12.674 -25.771 1.00 93.81 198 ARG A C 1
ATOM 1524 O O . ARG A 1 198 ? 8.130 -12.798 -26.843 1.00 93.81 198 ARG A O 1
ATOM 1531 N N . HIS A 1 199 ? 10.008 -12.357 -25.692 1.00 93.75 199 HIS A N 1
ATOM 1532 C CA . HIS A 1 199 ? 10.875 -12.208 -26.858 1.00 93.75 199 HIS A CA 1
ATOM 1533 C C . HIS A 1 199 ? 11.464 -13.542 -27.326 1.00 93.75 199 HIS A C 1
ATOM 1535 O O . HIS A 1 199 ? 11.652 -13.722 -28.531 1.00 93.75 199 HIS A O 1
ATOM 1541 N N . ALA A 1 200 ? 11.720 -14.479 -26.411 1.00 91.12 200 ALA A N 1
ATOM 1542 C CA . ALA A 1 200 ? 12.414 -15.731 -26.688 1.00 91.12 200 ALA A CA 1
ATOM 1543 C C . ALA A 1 200 ? 11.808 -16.541 -27.856 1.00 91.12 200 ALA A C 1
ATOM 1545 O O . ALA A 1 200 ? 12.578 -16.943 -28.728 1.00 91.12 200 ALA A O 1
ATOM 1546 N N . PRO A 1 201 ? 10.475 -16.708 -27.997 1.00 89.88 201 PRO A N 1
ATOM 1547 C CA . PRO A 1 201 ? 9.895 -17.413 -29.144 1.00 89.88 201 PRO A CA 1
ATOM 1548 C C . PRO A 1 201 ? 10.176 -16.743 -30.494 1.00 89.88 201 PRO A C 1
ATOM 1550 O O . PRO A 1 201 ? 10.287 -17.423 -31.509 1.00 89.88 201 PRO A O 1
ATOM 1553 N N . PHE A 1 202 ? 10.303 -15.414 -30.525 1.00 91.94 202 PHE A N 1
ATOM 1554 C CA . PHE A 1 202 ? 10.588 -14.671 -31.755 1.00 91.94 202 PHE A CA 1
ATOM 1555 C C . PHE A 1 202 ? 12.074 -14.664 -32.101 1.00 91.94 202 PHE A C 1
ATOM 1557 O O . PHE A 1 202 ? 12.418 -14.608 -33.278 1.00 91.94 202 PHE A O 1
ATOM 1564 N N . ILE A 1 203 ? 12.947 -14.704 -31.094 1.00 91.56 203 ILE A N 1
ATOM 1565 C CA . ILE A 1 203 ? 14.397 -14.735 -31.299 1.00 91.56 203 ILE A CA 1
ATOM 1566 C C . ILE A 1 203 ? 14.835 -16.155 -31.660 1.00 91.56 203 ILE A C 1
ATOM 1568 O O . ILE A 1 203 ? 15.487 -16.347 -32.680 1.00 91.56 203 ILE A O 1
ATOM 1572 N N . PHE A 1 204 ? 14.433 -17.140 -30.857 1.00 88.56 204 PHE A N 1
ATOM 1573 C CA . PHE A 1 204 ? 14.960 -18.502 -30.916 1.00 88.56 204 PHE A CA 1
ATOM 1574 C C . PHE A 1 204 ? 14.023 -19.510 -31.585 1.00 88.56 204 PHE A C 1
ATOM 1576 O O . PHE A 1 204 ? 14.434 -20.639 -31.822 1.00 88.56 204 PHE A O 1
ATOM 1583 N N . GLY A 1 205 ? 12.769 -19.160 -31.880 1.00 87.69 205 GLY A N 1
ATOM 1584 C CA . GLY A 1 205 ? 11.822 -20.100 -32.482 1.00 87.69 205 GLY A CA 1
ATOM 1585 C C . GLY A 1 205 ? 12.143 -20.450 -33.938 1.00 87.69 205 GLY A C 1
ATOM 1586 O O . GLY A 1 205 ? 12.720 -19.650 -34.678 1.00 87.69 205 GLY A O 1
ATOM 1587 N N . SER A 1 206 ? 11.678 -21.619 -34.387 1.00 85.62 206 SER A N 1
ATOM 1588 C CA . SER A 1 206 ? 11.828 -22.098 -35.771 1.00 85.62 206 SER A CA 1
ATOM 1589 C C . SER A 1 206 ? 11.239 -21.157 -36.825 1.00 85.62 206 SER A C 1
ATOM 1591 O O . SER A 1 206 ? 11.750 -21.089 -37.940 1.00 85.62 206 SER A O 1
ATOM 1593 N N . THR A 1 207 ? 10.202 -20.394 -36.466 1.00 86.12 207 THR A N 1
ATOM 1594 C CA . THR A 1 207 ? 9.571 -19.353 -37.300 1.00 86.12 207 THR A CA 1
ATOM 1595 C C . THR A 1 207 ? 9.954 -17.930 -36.872 1.00 86.12 207 THR A C 1
ATOM 1597 O O . THR A 1 207 ? 9.243 -16.973 -37.180 1.00 86.12 207 THR A O 1
ATOM 1600 N N . GLY A 1 208 ? 11.021 -17.792 -36.083 1.00 87.38 208 GLY A N 1
ATOM 1601 C CA . GLY A 1 208 ? 11.512 -16.525 -35.552 1.00 87.38 208 GLY A CA 1
ATOM 1602 C C . GLY A 1 208 ? 12.328 -15.714 -36.560 1.00 87.38 208 GLY A C 1
ATOM 1603 O O . GLY A 1 208 ? 12.392 -16.020 -37.752 1.00 87.38 208 GLY A O 1
ATOM 1604 N N . ILE A 1 209 ? 13.002 -14.676 -36.069 1.00 89.88 209 ILE A N 1
ATOM 1605 C CA . ILE A 1 209 ? 13.798 -13.744 -36.885 1.00 89.88 209 ILE A CA 1
ATOM 1606 C C . ILE A 1 209 ? 14.945 -14.435 -37.637 1.00 89.88 209 ILE A C 1
ATOM 1608 O O . ILE A 1 209 ? 15.325 -13.997 -38.722 1.00 89.88 209 ILE A O 1
ATOM 1612 N N . PHE A 1 210 ? 15.454 -15.549 -37.101 1.00 89.25 210 PHE A N 1
ATOM 1613 C CA . PHE A 1 210 ? 16.522 -16.345 -37.707 1.00 89.25 210 PHE A CA 1
ATOM 1614 C C . PHE A 1 210 ? 16.017 -17.536 -38.531 1.00 89.25 210 PHE A C 1
ATOM 1616 O O . PHE A 1 210 ? 16.825 -18.353 -38.957 1.00 89.25 210 PHE A O 1
ATOM 1623 N N . GLN A 1 211 ? 14.712 -17.652 -38.811 1.00 85.56 211 GLN A N 1
ATOM 1624 C CA . GLN A 1 211 ? 14.150 -18.799 -39.551 1.00 85.56 211 GLN A CA 1
ATOM 1625 C C . GLN A 1 211 ? 14.810 -19.051 -40.919 1.00 85.56 211 GLN A C 1
ATOM 1627 O O . GLN A 1 211 ? 14.795 -20.170 -41.422 1.00 85.56 211 GLN A O 1
ATOM 1632 N N . ALA A 1 212 ? 15.368 -18.007 -41.539 1.00 80.50 212 ALA A N 1
ATOM 1633 C CA . ALA A 1 212 ? 16.034 -18.088 -42.837 1.00 80.50 212 ALA A CA 1
ATOM 1634 C C . ALA A 1 212 ? 17.544 -18.388 -42.742 1.00 80.50 212 ALA A C 1
ATOM 1636 O O . ALA A 1 212 ? 18.167 -18.634 -43.771 1.00 80.50 212 ALA A O 1
ATOM 1637 N N . CYS A 1 213 ? 18.121 -18.372 -41.539 1.00 80.12 213 CYS A N 1
ATOM 1638 C CA . CYS A 1 213 ? 19.528 -18.655 -41.267 1.00 80.12 213 CYS A CA 1
ATOM 1639 C C . CYS A 1 213 ? 19.639 -20.092 -40.747 1.00 80.12 213 CYS A C 1
ATOM 1641 O O . CYS A 1 213 ? 19.715 -20.324 -39.545 1.00 80.12 213 CYS A O 1
ATOM 1643 N N . GLU A 1 214 ? 19.547 -21.069 -41.651 1.00 67.62 214 GLU A N 1
ATOM 1644 C CA . GLU A 1 214 ? 19.441 -22.487 -41.278 1.00 67.62 214 GLU A CA 1
ATOM 1645 C C . GLU A 1 214 ? 20.776 -23.057 -40.764 1.00 67.62 214 GLU A C 1
ATOM 1647 O O . GLU A 1 214 ? 20.813 -23.717 -39.730 1.00 67.62 214 GLU A O 1
ATOM 1652 N N . THR A 1 215 ? 21.887 -22.745 -41.441 1.00 66.88 215 THR A N 1
ATOM 1653 C CA . THR A 1 215 ? 23.252 -23.134 -41.024 1.00 66.88 215 THR A CA 1
ATOM 1654 C C . THR A 1 215 ? 24.278 -22.003 -41.125 1.00 66.88 215 THR A C 1
ATOM 1656 O O . THR A 1 215 ? 25.368 -22.117 -40.573 1.00 66.88 215 THR A O 1
ATOM 1659 N N . ALA A 1 216 ? 23.961 -20.921 -41.841 1.00 70.69 216 ALA A N 1
ATOM 1660 C CA . ALA A 1 216 ? 24.822 -19.754 -42.018 1.00 70.69 216 ALA A CA 1
ATOM 1661 C C . ALA A 1 216 ? 23.978 -18.499 -42.291 1.00 70.69 216 ALA A C 1
ATOM 1663 O O . ALA A 1 216 ? 22.820 -18.600 -42.706 1.00 70.69 216 ALA A O 1
ATOM 1664 N N . HIS A 1 217 ? 24.562 -17.325 -42.052 1.00 79.12 217 HIS A N 1
ATOM 1665 C CA . HIS A 1 217 ? 23.957 -16.042 -42.402 1.00 79.12 217 HIS A CA 1
ATOM 1666 C C . HIS A 1 217 ? 23.938 -15.852 -43.930 1.00 79.12 217 HIS A C 1
ATOM 1668 O O . HIS A 1 217 ? 24.922 -16.155 -44.603 1.00 79.12 217 HIS A O 1
ATOM 1674 N N . ASP A 1 218 ? 22.825 -15.346 -44.468 1.00 74.25 218 ASP A N 1
ATOM 1675 C CA . ASP A 1 218 ? 22.659 -15.016 -45.890 1.00 74.25 218 ASP A CA 1
ATOM 1676 C C . ASP A 1 218 ? 22.392 -13.502 -46.025 1.00 74.25 218 ASP A C 1
ATOM 1678 O O . ASP A 1 218 ? 21.256 -13.068 -45.795 1.00 74.25 218 ASP A O 1
ATOM 1682 N N . PRO A 1 219 ? 23.418 -12.692 -46.355 1.00 64.88 219 PRO A N 1
ATOM 1683 C CA . PRO A 1 219 ? 23.315 -11.232 -46.369 1.00 64.88 219 PRO A CA 1
ATOM 1684 C C . PRO A 1 219 ? 22.495 -10.686 -47.550 1.00 64.88 219 PRO A C 1
ATOM 1686 O O . PRO A 1 219 ? 21.993 -9.565 -47.481 1.00 64.88 219 PRO A O 1
ATOM 1689 N N . ASP A 1 220 ? 22.314 -11.466 -48.623 1.00 62.50 220 ASP A N 1
ATOM 1690 C CA . ASP A 1 220 ? 21.638 -11.025 -49.853 1.00 62.50 220 ASP A CA 1
ATOM 1691 C C . ASP A 1 220 ? 20.134 -11.359 -49.863 1.00 62.50 220 ASP A C 1
ATOM 1693 O O . ASP A 1 220 ? 19.382 -10.985 -50.777 1.00 62.50 220 ASP A O 1
ATOM 1697 N N . ARG A 1 221 ? 19.646 -12.055 -48.831 1.00 60.56 221 ARG A N 1
ATOM 1698 C CA . ARG A 1 221 ? 18.248 -12.472 -48.739 1.00 60.56 221 ARG A CA 1
ATOM 1699 C C . ARG A 1 221 ? 17.371 -11.335 -48.232 1.00 60.56 221 ARG A C 1
ATOM 1701 O O . ARG A 1 221 ? 17.136 -11.177 -47.038 1.00 60.56 221 ARG A O 1
ATOM 1708 N N . SER A 1 222 ? 16.828 -10.556 -49.167 1.00 53.56 222 SER A N 1
ATOM 1709 C CA . SER A 1 222 ? 15.914 -9.461 -48.834 1.00 53.56 222 SER A CA 1
ATOM 1710 C C . SER A 1 222 ? 14.713 -9.931 -47.998 1.00 53.56 222 SER A C 1
ATOM 1712 O O . SER A 1 222 ? 14.104 -10.974 -48.268 1.00 53.56 222 SER A O 1
ATOM 1714 N N . PHE A 1 223 ? 14.341 -9.122 -46.997 1.00 54.25 223 PHE A N 1
ATOM 1715 C CA . PHE A 1 223 ? 13.086 -9.256 -46.259 1.00 54.25 223 PHE A CA 1
ATOM 1716 C C . PHE A 1 223 ? 11.919 -9.231 -47.251 1.00 54.25 223 PHE A C 1
ATOM 1718 O O . PHE A 1 223 ? 11.461 -8.173 -47.689 1.00 54.25 223 PHE A O 1
ATOM 1725 N N . ARG A 1 224 ? 11.407 -10.407 -47.626 1.00 48.38 224 ARG A N 1
ATOM 1726 C CA . ARG A 1 224 ? 10.152 -10.492 -48.368 1.00 48.38 224 ARG A CA 1
ATOM 1727 C C . ARG A 1 224 ? 9.026 -10.174 -47.397 1.00 48.38 224 ARG A C 1
ATOM 1729 O O . ARG A 1 224 ? 8.434 -11.076 -46.811 1.00 48.38 224 ARG A O 1
ATOM 1736 N N . PHE A 1 225 ? 8.669 -8.896 -47.279 1.00 46.22 225 PHE A N 1
ATOM 1737 C CA . PHE A 1 225 ? 7.294 -8.551 -46.946 1.00 46.22 225 PHE A CA 1
ATOM 1738 C C . PHE A 1 225 ? 6.436 -9.147 -48.059 1.00 46.22 225 PHE A C 1
ATOM 1740 O O . PHE A 1 225 ? 6.286 -8.558 -49.130 1.00 46.22 225 PHE A O 1
ATOM 1747 N N . SER A 1 226 ? 5.919 -10.355 -47.842 1.00 42.06 226 SER A N 1
ATOM 1748 C CA . SER A 1 226 ? 4.815 -10.879 -48.629 1.00 42.06 226 SER A CA 1
ATOM 1749 C C . SER A 1 226 ? 3.654 -9.909 -48.427 1.00 42.06 226 SER A C 1
ATOM 1751 O O . SER A 1 226 ? 2.833 -10.097 -47.531 1.00 42.06 226 SER A O 1
ATOM 1753 N N . ARG A 1 227 ? 3.579 -8.856 -49.250 1.00 38.19 227 ARG A N 1
ATOM 1754 C CA . ARG A 1 227 ? 2.328 -8.145 -49.482 1.00 38.19 227 ARG A CA 1
ATOM 1755 C C . ARG A 1 227 ? 1.401 -9.183 -50.096 1.00 38.19 227 ARG A C 1
ATOM 1757 O O . ARG A 1 227 ? 1.452 -9.430 -51.296 1.00 38.19 227 ARG A O 1
ATOM 1764 N N . ARG A 1 228 ? 0.612 -9.852 -49.256 1.00 36.47 228 ARG A N 1
ATOM 1765 C CA . ARG A 1 228 ? -0.618 -10.477 -49.724 1.00 36.47 228 ARG A CA 1
ATOM 1766 C C . ARG A 1 228 ? -1.489 -9.313 -50.193 1.00 36.47 228 ARG A C 1
ATOM 1768 O O . ARG A 1 228 ? -1.953 -8.533 -49.365 1.00 36.47 228 ARG A O 1
ATOM 1775 N N . ALA A 1 229 ? -1.522 -9.131 -51.511 1.00 39.38 229 ALA A N 1
ATOM 1776 C CA . ALA A 1 229 ? -2.533 -8.347 -52.206 1.00 39.38 229 ALA A CA 1
ATOM 1777 C C . ALA A 1 229 ? -3.867 -9.101 -52.178 1.00 39.38 229 ALA A C 1
ATOM 1779 O O . ALA A 1 229 ? -3.821 -10.354 -52.109 1.00 39.38 229 ALA A O 1
#

Secondary structure (DSSP, 8-state):
------PPB-HHHHHHHHHHHHHHHHHHHHHHHHHHHHHHHHHHHHHHHHHHHHHHHHHHH-TTS-HHHHHHHHHHHHHHHHHHHHHHHHTHHHHHHHHHHHHHHHHHHHHHHHHHHSBPPPPPTTTTS-----HHHHHHHHHHHHH-GGG-STT----TTGGG-HHHHHHHHHHHHHHHHHHHTT-HHHHIIIIIHHHHHHHHSTTSTTTT-SSS--TT---------

pLDDT: mean 87.08, std 15.48, range [36.47, 98.75]

Radius of gyration: 34.29 Å; chains: 1; bounding box: 65×58×104 Å

Foldseek 3Di:
DDPPPQAAFDPVLLVVLVVQLVVLVVQLVVLVVVLVVLVVQLVVLVVQLVVLVVVLVVLVPDPPHDPVNNVVSVVSNVVSVVSNVVSVVVSPVSVVSNVVSVVSSVVSVVSSVVSRRDHDDDDPPVVVFQDQQDPVLVVVVVVVVVPDPPLPDPFWFAAPVLSLQSVSSVLSVVLVVVCVVCVVVVNNVCSVVPRVVVCCCQRTGCVHPRVVQPPHDDNPDDDPPPPPD

InterPro domains:
  IPR032584 Protein of unknown function DUF4913 [PF16259] (137-217)

Sequence (229 aa):
MSDQETGTPDPRAIAYAAAAVDAARQAVHDAESKLAAAEDVLADAEGDVTVAEAKLEDFRSLESKLPWQLAAAEQDLAKKQRAHARATARLAAPKAALDEARDALSAAHAELAQARVTPAQPLPEDAGMPPGASDELVAWVEKLTSYLESLEREDSRWCPQWQEHPEAVWRLTALHREFEISFADDTVSGWWVNHFDRHAPFIFGSTGIFQACETAHDPDRSFRFSRRA

Organism: NCBI:txid57043

=== Feature glossary ===
Feature key, reading from the visual/contextual features back to the raw sequence:

Rendered structure images. Six rendered views show the 3D structure from the faces of a cube — i.e. along ±x, ±y, ±z. Rendering representation is drawn randomly per protein from cartoon (secondary-structure ribbons), sticks (backbone bonds), or molecular surface; coloring is either N→C rainbow (blue at the N-terminus through red at the C-terminus) or one color per chain.

Contact-map, Ramachandran, and PAE plots. The contact map is a binary N×N matrix image: pixel (i, j) is dark where Cα_i and Cα_j are within 8 Å and |i−j|>4. Because the |i−j|>4 filter removes local helical contacts, off-diagonal stripes parallel to the main diagonal indicate parallel β-sheets; stripes perpendicular to it indicate antiparallel β-sheets. The Ramachandran plot scatters every residue's (φ, ψ) pair against the sterically allowed regions. The PAE heatmap renders the predicted-aligned-error matrix.

InterPro / GO / CATH / organism. Database cross-references. InterPro integrates a dozen domain/family signature databases into unified entries with residue-range hits. GO terms attach function/process/location labels with evidence codes. CATH codes position the fold in a four-level structural taxonomy. Organism is the NCBI-taxonomy species name.

Nearest PDB structures. The Foldseek neighbor list gives the closest experimentally determined structures in the PDB, ranked by structural alignment. TM-score near 1 means near-identical fold; near 0.3 means only rough topology match. This is how one finds what a novel AlphaFold prediction most resembles in the solved-structure universe.

Predicted aligned error. PAE(i, j) answers: if I align the predicted and true structures on residue i, how far off (in Å) do I expect residue j to be? A block-diagonal PAE matrix with low values on the blocks and high values off-diagonal is the signature of a multi-domain protein with confidently predicted domains but uncertain inter-domain orientation.

Solvent-accessible surface area. Accessible surface area quantifies burial. A residue with SASA near zero is packed into the hydrophobic core; one with SASA >100 Å² sits on the surface. Computed here via the Shrake–Rupley numerical algorithm with a 1.4 Å probe.

B-factor. B-factor (Debye–Waller factor) reflects atomic displacement in the crystal lattice. It is an experimental observable (units Å²), not a prediction; low values mean the atom is pinned down, high values mean it moves or is heterogeneous across the crystal.

pLDDT. For AlphaFold models, the B-factor field carries pLDDT — the model's own estimate of local accuracy on a 0–100 scale. Regions with pLDDT<50 should be treated as essentially unmodeled; they often correspond to intrinsically disordered segments.

Backbone torsions (φ/ψ). φ (phi) and ψ (psi) are the two rotatable backbone dihedrals per residue: φ is the C(i-1)–N–Cα–C torsion, ψ is the N–Cα–C–N(i+1) torsion, both in degrees on (−180°, 180°]. α-helical residues cluster near (−60°, −45°); β-strand residues near (−120°, +130°). A Ramachandran plot is simply a scatter of (φ, ψ) for every residue.

Radius of gyration, Cα contacts, bounding box. Radius of gyration (Rg) is the root-mean-square distance of Cα atoms from their centroid — a single number for overall size and compactness. A globular domain of N residues has Rg ≈ 2.2·N^0.38 Å; an extended or disordered chain has a much larger Rg. The Cα contact count is the number of residue pairs whose Cα atoms are within 8 Å and are more than four positions apart in sequence — a standard proxy for tertiary packing density. The bounding box is the smallest axis-aligned box enclosing all Cα atoms.

Secondary structure (3-state, P-SEA). Three-state secondary structure (P-SEA) collapses the eight DSSP classes into helix (a), strand (b), and coil (c). P-SEA assigns these from Cα geometry alone — distances and angles — without requiring backbone oxygens, so it works on any Cα trace.

Secondary structure (8-state, DSSP). DSSP 8-state secondary structure assigns each residue one of H (α-helix), G (3₁₀-helix), I (π-helix), E (extended β-strand), B (isolated β-bridge), T (hydrogen-bonded turn), S (bend), or '-' (coil). The assignment is computed from backbone hydrogen-bond geometry via the Kabsch–Sander algorithm.

Foldseek 3Di. A 3Di character summarizes, for each residue, the relative orientation of the Cα frame of its nearest spatial neighbor. Because it encodes fold topology rather than chemistry, 3Di alignments detect remote structural similarity that sequence alignment misses.

mmCIF coordinates. The mmCIF block holds the 3D Cartesian coordinates of each backbone atom (N, Cα, C, O) in ångströms. mmCIF is the PDB's canonical archive format — a tagged-loop text representation of the atomic model.

Sequence. Sequence gives the chain of amino acids in standard one-letter code (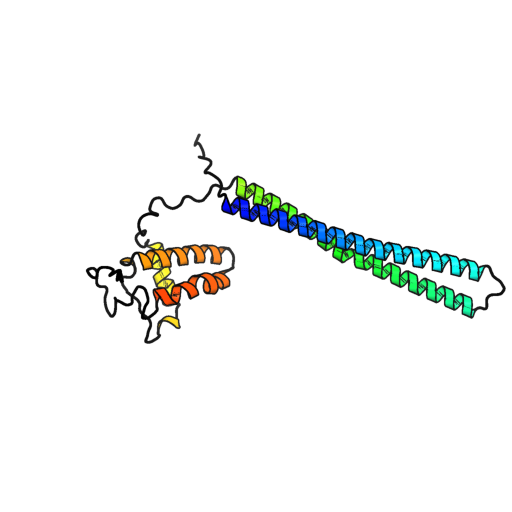A=alanine, C=cysteine, …, Y=tyrosine), read N→C. It is the only feature that is directly encoded by the gene; all structural features are derived from the folded form of this sequence.